Protein AF-A0A2R5GYY8-F1 (afdb_monomer_lite)

Organism: NCBI:txid2315210

Radius of gyration: 27.05 Å; chains: 1; bounding box: 92×55×66 Å

InterPro domains:
  IPR027417 P-loop containing nucleoside triphosphate hydrolase [SSF52540] (20-93)

Secondary structure (DSSP, 8-state):
--------S-----HHHHHHT-SEEEE--TTTTHHHHHHHHH-S-GGGSPP-----HHHHHTTSPTTHHHHSEEEEEE--HHHHHHHHHHHHHH---SS-S-HHHHHHHHHHHHH-SHHHHHHHHHHHH-GGGGG-TT---PPP---TTS-TT---GGGS-THHHHB-TT--B--SEEEEGGGHHHHHHHHHHT-S-GGGTSS-----PPPPTT-STT-S---GGGG---HHHHHHHHHHTHHHHHHTT-TT-SS-GGGS---TT-------------PPPP-----------------------

Sequence (305 aa):
MKLYRVQDEGMERSIAGIFQDSDVAFIHVPRAGSTSLQTAIFGQDGDKLPPRVFLAAEQIEARCSYGRFQEMYRIGCVRNPWARLVSAYEALRTVPLDGTAPAEDVIGSQLVRKLGSFPAVVDYLFKLHCKDALNDSRWPLPLPVLGSNIGQNFCPVQFRPQYTFLTDADGNLLVDALFALERIKEGVEMLKSGAADTRNLGRRLNVGKMPQLCEGPYGGDIDYLLYYHDPWLVMKVSRIYERDFRLFHYDGEGPPDEQCPRRTDQPRRDKTIKSIKKKKPAKDNVEGKSEEEPMSPSEQDCSVM

Structure (mmCIF, N/CA/C/O backbone):
data_AF-A0A2R5GYY8-F1
#
_entry.id   AF-A0A2R5GYY8-F1
#
loop_
_atom_site.group_PDB
_atom_site.id
_atom_site.type_symbol
_atom_site.label_atom_id
_atom_site.label_alt_id
_atom_site.label_comp_id
_atom_site.label_asym_id
_atom_site.label_entity_id
_atom_site.label_seq_id
_atom_site.pdbx_PDB_ins_code
_atom_site.Cartn_x
_atom_site.Cartn_y
_atom_site.Cartn_z
_atom_site.occupancy
_atom_site.B_iso_or_equiv
_atom_site.auth_seq_id
_atom_site.auth_comp_id
_atom_site.auth_asym_id
_atom_site.auth_atom_id
_atom_site.pdbx_PDB_model_num
ATOM 1 N N . MET A 1 1 ? -13.849 10.321 24.785 1.00 38.03 1 MET A N 1
ATOM 2 C CA . MET A 1 1 ? -12.925 9.550 23.935 1.00 38.03 1 MET A CA 1
ATOM 3 C C . MET A 1 1 ? -11.726 9.242 24.810 1.00 38.03 1 MET A C 1
ATOM 5 O O . MET A 1 1 ? -11.056 10.188 25.211 1.00 38.03 1 MET A O 1
ATOM 9 N N . LYS A 1 2 ? -11.513 7.984 25.218 1.00 30.50 2 LYS A N 1
ATOM 10 C CA . LYS A 1 2 ? -10.240 7.621 25.853 1.00 30.50 2 LYS A CA 1
ATOM 11 C C . LYS A 1 2 ? -9.210 7.538 24.726 1.00 30.50 2 LYS A C 1
ATOM 13 O O . LYS A 1 2 ? -8.910 6.472 24.219 1.00 30.50 2 LYS A O 1
ATOM 18 N N . LEU A 1 3 ? -8.746 8.703 24.274 1.00 40.69 3 LEU A N 1
ATOM 19 C CA . LEU A 1 3 ? -7.496 8.782 23.532 1.00 40.69 3 LEU A CA 1
ATOM 20 C C . LEU A 1 3 ? -6.420 8.254 24.475 1.00 40.69 3 LEU A C 1
ATOM 22 O O . LEU A 1 3 ? -6.355 8.703 25.621 1.00 40.69 3 LEU A O 1
ATOM 26 N N . TYR A 1 4 ? -5.681 7.254 24.000 1.00 39.56 4 TYR A N 1
ATOM 27 C CA . TYR A 1 4 ? -4.658 6.507 24.721 1.00 39.56 4 TYR A CA 1
ATOM 28 C C . TYR A 1 4 ? -3.982 7.328 25.831 1.00 39.56 4 TYR A C 1
ATOM 30 O O . TYR A 1 4 ? -3.327 8.343 25.577 1.00 39.56 4 TYR A O 1
ATOM 38 N N . ARG A 1 5 ? -4.151 6.874 27.078 1.00 27.67 5 ARG A N 1
ATOM 39 C CA . ARG A 1 5 ? -3.321 7.289 28.209 1.00 27.67 5 ARG A CA 1
ATOM 40 C C . ARG A 1 5 ? -2.338 6.154 28.459 1.00 27.67 5 ARG A C 1
ATOM 42 O O . ARG A 1 5 ? -2.711 5.140 29.038 1.00 27.67 5 ARG A O 1
ATOM 49 N N . VAL A 1 6 ? -1.110 6.324 27.983 1.00 37.44 6 VAL A N 1
ATOM 50 C CA . VAL A 1 6 ? 0.025 5.521 28.436 1.00 37.44 6 VAL A CA 1
ATOM 51 C C . VAL A 1 6 ? 0.491 6.152 29.742 1.00 37.44 6 VAL A C 1
ATOM 53 O O . VAL A 1 6 ? 1.172 7.171 29.754 1.00 37.44 6 VAL A O 1
ATOM 56 N N . GLN A 1 7 ? 0.009 5.606 30.848 1.00 30.55 7 GLN A N 1
ATOM 57 C CA . GLN A 1 7 ? 0.683 5.689 32.135 1.00 30.55 7 GLN A CA 1
ATOM 58 C C . GLN A 1 7 ? 0.822 4.249 32.601 1.00 30.55 7 GLN A C 1
ATOM 60 O O . GLN A 1 7 ? -0.184 3.603 32.879 1.00 30.55 7 GLN A O 1
ATOM 65 N N . ASP A 1 8 ? 2.040 3.733 32.485 1.00 33.88 8 ASP A N 1
ATOM 66 C CA . ASP A 1 8 ? 2.738 2.937 33.495 1.00 33.88 8 ASP A CA 1
ATOM 67 C C . ASP A 1 8 ? 3.769 2.005 32.861 1.00 33.88 8 ASP A C 1
ATOM 69 O O . ASP A 1 8 ? 3.603 1.432 31.783 1.00 33.88 8 ASP A O 1
ATOM 73 N N . GLU A 1 9 ? 4.888 1.968 33.564 1.00 36.69 9 GLU A N 1
ATOM 74 C CA . GLU A 1 9 ? 6.171 1.387 33.233 1.00 36.69 9 GLU A CA 1
ATOM 75 C C . GLU A 1 9 ? 6.071 -0.129 33.006 1.00 36.69 9 GLU A C 1
ATOM 77 O O . GLU A 1 9 ? 5.487 -0.860 33.800 1.00 36.69 9 GLU A O 1
ATOM 82 N N . GLY A 1 10 ? 6.702 -0.609 31.931 1.00 37.25 10 GLY A N 1
ATOM 83 C CA . GLY A 1 10 ? 7.060 -2.019 31.777 1.00 37.25 10 GLY A CA 1
ATOM 84 C C . GLY A 1 10 ? 5.928 -2.961 31.368 1.00 37.25 10 GLY A C 1
ATOM 85 O O . GLY A 1 10 ? 5.510 -3.807 32.149 1.00 37.25 10 GLY A O 1
ATOM 86 N N . MET A 1 11 ? 5.499 -2.918 30.105 1.00 35.78 11 MET A N 1
ATOM 87 C CA . MET A 1 11 ? 4.906 -4.096 29.461 1.00 35.78 11 MET A CA 1
ATOM 88 C C . MET A 1 11 ? 4.899 -3.938 27.942 1.00 35.78 11 MET A C 1
ATOM 90 O O . MET A 1 11 ? 4.285 -3.012 27.412 1.00 35.78 11 MET A O 1
ATOM 94 N N . GLU A 1 12 ? 5.515 -4.890 27.237 1.00 38.06 12 GLU A N 1
ATOM 95 C CA . GLU A 1 12 ? 5.091 -5.272 25.889 1.00 38.06 12 GLU A CA 1
ATOM 96 C C . GLU A 1 12 ? 3.599 -5.626 25.959 1.00 38.06 12 GLU A C 1
ATOM 98 O O . GLU A 1 12 ? 3.221 -6.779 26.180 1.00 38.06 12 GLU A O 1
ATOM 103 N N . ARG A 1 13 ? 2.705 -4.643 25.809 1.00 46.22 13 ARG A N 1
ATOM 104 C CA . ARG A 1 13 ? 1.326 -4.981 25.475 1.00 46.22 13 ARG A CA 1
ATOM 105 C C . ARG A 1 13 ? 1.401 -5.667 24.121 1.00 46.22 13 ARG A C 1
ATOM 107 O O . ARG A 1 13 ? 1.823 -5.065 23.134 1.00 46.22 13 ARG A O 1
ATOM 114 N N . SER A 1 14 ? 1.023 -6.944 24.093 1.00 55.38 14 SER A N 1
ATOM 115 C CA . SER A 1 14 ? 0.830 -7.677 22.849 1.00 55.38 14 SER A CA 1
ATOM 116 C C . SER A 1 14 ? -0.026 -6.825 21.907 1.00 55.38 14 SER A C 1
ATOM 118 O O . SER A 1 14 ? -0.874 -6.053 22.355 1.00 55.38 14 SER A O 1
ATOM 120 N N . ILE A 1 15 ? 0.178 -6.950 20.596 1.00 56.31 15 ILE A N 1
ATOM 121 C CA . ILE A 1 15 ? -0.606 -6.219 19.584 1.00 56.31 15 ILE A CA 1
ATOM 122 C C . ILE A 1 15 ? -2.122 -6.306 19.874 1.00 56.31 15 ILE A C 1
ATOM 124 O O . ILE A 1 15 ? -2.844 -5.333 19.675 1.00 56.31 15 ILE A O 1
ATOM 128 N N . ALA A 1 16 ? -2.586 -7.432 20.432 1.00 53.44 16 ALA A N 1
ATOM 129 C CA . ALA A 1 16 ? -3.953 -7.624 20.915 1.00 53.44 16 ALA A CA 1
ATOM 130 C C . ALA A 1 16 ? -4.386 -6.581 21.969 1.00 53.44 16 ALA A C 1
ATOM 132 O O . ALA A 1 16 ? -5.452 -5.985 21.839 1.00 53.44 16 ALA A O 1
ATOM 133 N N . GLY A 1 17 ? -3.541 -6.285 22.961 1.00 55.25 17 GLY A N 1
ATOM 134 C CA . GLY A 1 17 ? -3.816 -5.291 24.003 1.00 55.25 17 GLY A CA 1
ATOM 135 C C . GLY A 1 17 ? -3.859 -3.840 23.507 1.00 55.25 17 GLY A C 1
ATOM 136 O O . GLY A 1 17 ? -4.459 -2.994 24.163 1.00 55.25 17 GLY A O 1
ATOM 137 N N . ILE A 1 18 ? -3.260 -3.535 22.349 1.00 62.72 18 ILE A N 1
ATOM 138 C CA . ILE A 1 18 ? -3.320 -2.196 21.735 1.00 62.72 18 ILE A CA 1
ATOM 139 C C . ILE A 1 18 ? -4.682 -1.961 21.089 1.00 62.72 18 ILE A C 1
ATOM 141 O O . ILE A 1 18 ? -5.234 -0.865 21.200 1.00 62.72 18 ILE A O 1
ATOM 145 N N . PHE A 1 19 ? -5.223 -2.983 20.426 1.00 63.00 19 PHE A N 1
ATOM 146 C CA . PHE A 1 19 ? -6.533 -2.890 19.797 1.00 63.00 19 PHE A CA 1
ATOM 147 C C . PHE A 1 19 ? -7.659 -3.046 20.819 1.00 63.00 19 PHE A C 1
ATOM 149 O O . PHE A 1 19 ? -8.636 -2.320 20.732 1.00 63.00 19 PHE A O 1
ATOM 156 N N . GLN A 1 20 ? -7.524 -3.892 21.842 1.00 61.75 20 GLN A N 1
ATOM 157 C CA . GLN A 1 20 ? -8.618 -4.175 22.779 1.00 61.75 20 GLN A CA 1
ATOM 158 C C . GLN A 1 20 ? -9.229 -2.921 23.442 1.00 61.75 20 GLN A C 1
ATOM 160 O O . GLN A 1 20 ? -10.454 -2.825 23.556 1.00 61.75 20 GLN A O 1
ATOM 165 N N . ASP A 1 21 ? -8.399 -1.925 23.762 1.00 66.25 21 ASP A N 1
ATOM 166 C CA . ASP A 1 21 ? -8.809 -0.681 24.426 1.00 66.25 21 ASP A CA 1
ATOM 167 C C . ASP A 1 21 ? -9.179 0.471 23.458 1.00 66.25 21 ASP A C 1
ATOM 169 O O . ASP A 1 21 ? -9.498 1.571 23.913 1.00 66.25 21 ASP A O 1
ATOM 173 N N . SER A 1 22 ? -9.143 0.256 22.134 1.00 73.19 22 SER A N 1
ATOM 174 C CA . SER A 1 22 ? -9.326 1.317 21.128 1.00 73.19 22 SER A CA 1
ATOM 175 C C . SER A 1 22 ? -10.693 1.306 20.460 1.00 73.19 22 SER A C 1
ATOM 177 O O . SER A 1 22 ? -11.119 0.285 19.938 1.00 73.19 22 SER A O 1
ATOM 179 N N . ASP A 1 23 ? -11.336 2.468 20.350 1.00 80.25 23 ASP A N 1
ATOM 180 C CA . ASP A 1 23 ? -12.563 2.637 19.552 1.00 80.25 23 ASP A CA 1
ATOM 181 C C . ASP A 1 23 ? -12.285 2.742 18.039 1.00 80.25 23 ASP A C 1
ATOM 183 O O . ASP A 1 23 ? -13.212 2.782 17.231 1.00 80.25 23 ASP A O 1
ATOM 187 N N . VAL A 1 24 ? -11.009 2.812 17.643 1.00 82.00 24 VAL A N 1
ATOM 188 C CA . VAL A 1 24 ? -10.577 2.986 16.251 1.00 82.00 24 VAL A CA 1
ATOM 189 C C . VAL A 1 24 ? -9.539 1.930 15.885 1.00 82.00 24 VAL A C 1
ATOM 191 O O . VAL A 1 24 ? -8.517 1.792 16.561 1.00 82.00 24 VAL A O 1
ATOM 194 N N . ALA A 1 25 ? -9.753 1.248 14.764 1.00 85.94 25 ALA A N 1
ATOM 195 C CA . ALA A 1 25 ? -8.756 0.385 14.142 1.00 85.94 25 ALA A CA 1
ATOM 196 C C . ALA A 1 25 ? -8.186 1.082 12.906 1.00 85.94 25 ALA A C 1
ATOM 198 O O . ALA A 1 25 ? -8.884 1.292 11.917 1.00 85.94 25 ALA A O 1
ATOM 199 N N . PHE A 1 26 ? -6.909 1.454 12.948 1.00 87.75 26 PHE A N 1
ATOM 200 C CA . PHE A 1 26 ? -6.235 2.033 11.791 1.00 87.75 26 PHE A CA 1
ATOM 201 C C . PHE A 1 26 ? -5.446 0.956 11.043 1.00 87.75 26 PHE A C 1
ATOM 203 O O . PHE A 1 26 ? -4.451 0.442 11.555 1.00 87.75 26 PHE A O 1
ATOM 210 N N . ILE A 1 27 ? -5.883 0.624 9.829 1.00 90.50 27 ILE A N 1
ATOM 211 C CA . ILE A 1 27 ? -5.253 -0.392 8.987 1.00 90.50 27 ILE A CA 1
ATOM 212 C C . ILE A 1 27 ? -4.116 0.256 8.194 1.00 90.50 27 ILE A C 1
ATOM 214 O O . ILE A 1 27 ? -4.332 1.064 7.285 1.00 90.50 27 ILE A O 1
ATOM 218 N N . HIS A 1 28 ? -2.879 -0.072 8.564 1.00 90.56 28 HIS A N 1
ATOM 219 C CA . HIS A 1 28 ? -1.697 0.565 7.995 1.00 90.56 28 HIS A CA 1
ATOM 220 C C . HIS A 1 28 ? -1.308 -0.070 6.655 1.00 90.56 28 HIS A C 1
ATOM 222 O O . HIS A 1 28 ? -0.676 -1.124 6.612 1.00 90.56 28 HIS A O 1
ATOM 228 N N . VAL A 1 29 ? -1.603 0.625 5.555 1.00 92.94 29 VAL A N 1
ATOM 229 C CA . VAL A 1 29 ? -1.135 0.257 4.214 1.00 92.94 29 VAL A CA 1
ATOM 230 C C . VAL A 1 29 ? 0.235 0.903 3.957 1.00 92.94 29 VAL A C 1
ATOM 232 O O . VAL A 1 29 ? 0.354 2.136 3.958 1.00 92.94 29 VAL A O 1
ATOM 235 N N . PRO A 1 30 ? 1.301 0.118 3.721 1.00 92.12 30 PRO A N 1
ATOM 236 C CA . PRO A 1 30 ? 2.624 0.669 3.464 1.00 92.12 30 PRO A CA 1
ATOM 237 C C . PRO A 1 30 ? 2.625 1.685 2.316 1.00 92.12 30 PRO A C 1
ATOM 239 O O . PRO A 1 30 ? 2.048 1.457 1.253 1.00 92.12 30 PRO A O 1
ATOM 242 N N . ARG A 1 31 ? 3.341 2.799 2.514 1.00 91.69 31 ARG A N 1
ATOM 243 C CA . ARG A 1 31 ? 3.590 3.834 1.488 1.00 91.69 31 ARG A CA 1
ATOM 244 C C . ARG A 1 31 ? 2.336 4.547 0.954 1.00 91.69 31 ARG A C 1
ATOM 246 O O . ARG A 1 31 ? 2.438 5.288 -0.025 1.00 91.69 31 ARG A O 1
ATOM 253 N N . ALA A 1 32 ? 1.200 4.413 1.639 1.00 91.31 32 ALA A N 1
ATOM 254 C CA . ALA A 1 32 ? -0.045 5.119 1.332 1.00 91.31 32 ALA A CA 1
ATOM 255 C C . ALA A 1 32 ? -0.244 6.416 2.146 1.00 91.31 32 ALA A C 1
ATOM 257 O O . ALA A 1 32 ? -1.351 6.925 2.247 1.00 91.31 32 ALA A O 1
ATOM 258 N N . GLY A 1 33 ? 0.817 6.948 2.769 1.00 86.06 33 GLY A N 1
ATOM 259 C CA . GLY A 1 33 ? 0.729 8.122 3.655 1.00 86.06 33 GLY A CA 1
ATOM 260 C C . GLY A 1 33 ? 0.097 7.831 5.020 1.00 86.06 33 GLY A C 1
ATOM 261 O O . GLY A 1 33 ? -0.215 8.751 5.775 1.00 86.06 33 GLY A O 1
ATOM 262 N N . SER A 1 34 ? -0.025 6.546 5.367 1.00 82.62 34 SER A N 1
ATOM 263 C CA . SER A 1 34 ? -0.597 6.064 6.621 1.00 82.62 34 SER A CA 1
ATOM 264 C C . SER A 1 34 ? 0.011 6.710 7.866 1.00 82.62 34 SER A C 1
ATOM 266 O O . SER A 1 34 ? -0.731 7.028 8.782 1.00 82.62 34 SER A O 1
ATOM 268 N N . THR A 1 35 ? 1.318 6.990 7.903 1.00 80.19 35 THR A N 1
ATOM 269 C CA . THR A 1 35 ? 1.937 7.682 9.050 1.00 80.19 35 THR A CA 1
ATOM 270 C C . THR A 1 35 ? 1.441 9.111 9.223 1.00 80.19 35 THR A C 1
ATOM 272 O O . THR A 1 35 ? 1.100 9.482 10.336 1.00 80.19 35 THR A O 1
ATOM 275 N N . SER A 1 36 ? 1.348 9.906 8.154 1.00 78.81 36 SER A N 1
ATOM 276 C CA . SER A 1 36 ? 0.835 11.279 8.261 1.00 78.81 36 SER A CA 1
ATOM 277 C C . SER A 1 36 ? -0.613 11.300 8.735 1.00 78.81 36 SER A C 1
ATOM 279 O O . SER A 1 36 ? -0.964 12.115 9.587 1.00 78.81 36 SER A O 1
ATOM 281 N N . LEU A 1 37 ? -1.438 10.386 8.217 1.00 79.44 37 LEU A N 1
ATOM 282 C CA . LEU A 1 37 ? -2.833 10.273 8.630 1.00 79.44 37 LEU A CA 1
ATOM 283 C C . LEU A 1 37 ? -2.953 9.795 10.083 1.00 79.44 37 LEU A C 1
ATOM 285 O O . LEU A 1 37 ? -3.712 10.372 10.855 1.00 79.44 37 LEU A O 1
ATOM 289 N N . GLN A 1 38 ? -2.160 8.802 10.483 1.00 79.25 38 GLN A N 1
ATOM 290 C CA . GLN A 1 38 ? -2.099 8.312 11.858 1.00 79.25 38 GLN A CA 1
ATOM 291 C C . GLN A 1 38 ? -1.694 9.435 12.822 1.00 79.25 38 GLN A C 1
ATOM 293 O O . GLN A 1 38 ? -2.373 9.657 13.817 1.00 79.25 38 GLN A O 1
ATOM 298 N N . THR A 1 39 ? -0.663 10.216 12.494 1.00 77.25 39 THR A N 1
ATOM 299 C CA . THR A 1 39 ? -0.256 11.385 13.286 1.00 77.25 39 THR A CA 1
ATOM 300 C C . THR A 1 39 ? -1.344 12.459 13.350 1.00 77.25 39 THR A C 1
ATOM 302 O O . THR A 1 39 ? -1.524 13.090 14.387 1.00 77.25 39 THR A O 1
ATOM 305 N N . ALA A 1 40 ? -2.107 12.670 12.275 1.00 75.50 40 ALA A N 1
ATOM 306 C CA . ALA A 1 40 ? -3.223 13.615 12.292 1.00 75.50 40 ALA A CA 1
ATOM 307 C C . ALA A 1 40 ? -4.384 13.138 13.185 1.00 75.50 40 ALA A C 1
ATOM 309 O O . ALA A 1 40 ? -4.992 13.948 13.882 1.00 75.50 40 ALA A O 1
ATOM 310 N N . ILE A 1 41 ? -4.688 11.836 13.174 1.00 72.31 41 ILE A N 1
ATOM 311 C CA . ILE A 1 41 ? -5.790 11.240 13.946 1.00 72.31 41 ILE A CA 1
ATOM 312 C C . ILE A 1 41 ? -5.423 11.087 15.428 1.00 72.31 41 ILE A C 1
ATOM 314 O O . ILE A 1 41 ? -6.243 11.388 16.292 1.00 72.31 41 ILE A O 1
ATOM 318 N N . PHE A 1 42 ? -4.210 10.622 15.731 1.00 73.94 42 PHE A N 1
ATOM 319 C CA . PHE A 1 42 ? -3.798 10.234 17.086 1.00 73.94 42 PHE A CA 1
ATOM 320 C C . PHE A 1 42 ? -2.845 11.237 17.764 1.00 73.94 42 PHE A C 1
ATOM 322 O O . PHE A 1 42 ? -2.626 11.143 18.971 1.00 73.94 42 PHE A O 1
ATOM 329 N N . GLY A 1 43 ? -2.318 12.224 17.031 1.00 71.19 43 GLY A N 1
ATOM 330 C CA . GLY A 1 43 ? -1.346 13.205 17.529 1.00 71.19 43 GLY A CA 1
ATOM 331 C C . GLY A 1 43 ? 0.118 12.810 17.286 1.00 71.19 43 GLY A C 1
ATOM 332 O O . GLY A 1 43 ? 0.411 11.803 16.645 1.00 71.19 43 GLY A O 1
ATOM 333 N N . GLN A 1 44 ? 1.050 13.644 17.768 1.00 62.44 44 GLN A N 1
ATOM 334 C CA . GLN A 1 44 ? 2.507 13.461 17.612 1.00 62.44 44 GLN A CA 1
ATOM 335 C C . GLN A 1 44 ? 3.200 12.797 18.809 1.00 62.44 44 GLN A C 1
ATOM 337 O O . GLN A 1 44 ? 4.381 12.472 18.706 1.00 62.44 44 GLN A O 1
ATOM 342 N N . ASP A 1 45 ? 2.499 12.587 19.923 1.00 55.84 45 ASP A N 1
ATOM 343 C CA . ASP A 1 45 ? 3.098 11.950 21.097 1.00 55.84 45 ASP A CA 1
ATOM 344 C C . ASP A 1 45 ? 3.411 10.488 20.753 1.00 55.84 45 ASP A C 1
ATOM 346 O O . ASP A 1 45 ? 2.496 9.686 20.558 1.00 55.84 45 ASP A O 1
ATOM 350 N N . GLY A 1 46 ? 4.702 10.160 20.637 1.00 48.47 46 GLY A N 1
ATOM 351 C CA . GLY A 1 46 ? 5.203 8.874 20.134 1.00 48.47 46 GLY A CA 1
ATOM 352 C C . GLY A 1 46 ? 4.648 7.647 20.861 1.00 48.47 46 GLY A C 1
ATOM 353 O O . GLY A 1 46 ? 4.462 6.612 20.231 1.00 48.47 46 GLY A O 1
ATOM 354 N N . ASP A 1 47 ? 4.273 7.795 22.132 1.00 48.22 47 ASP A N 1
ATOM 355 C CA . ASP A 1 47 ? 3.685 6.725 22.949 1.00 48.22 47 ASP A CA 1
ATOM 356 C C . ASP A 1 47 ? 2.199 6.466 22.635 1.00 48.22 47 ASP A C 1
ATOM 358 O O . ASP A 1 47 ? 1.633 5.458 23.048 1.00 48.22 47 ASP A O 1
ATOM 362 N N . LYS A 1 48 ? 1.535 7.376 21.908 1.00 52.94 48 LYS A N 1
ATOM 363 C CA . LYS A 1 48 ? 0.110 7.279 21.537 1.00 52.94 48 LYS A CA 1
ATOM 364 C C . LYS A 1 48 ? -0.107 6.767 20.119 1.00 52.94 48 LYS A C 1
ATOM 366 O O . LYS A 1 48 ? -1.252 6.531 19.730 1.00 52.94 48 LYS A O 1
ATOM 371 N N . LEU A 1 49 ? 0.958 6.628 19.331 1.00 57.97 49 LEU A N 1
ATOM 372 C CA . LEU A 1 49 ? 0.857 6.098 17.981 1.00 57.97 49 LEU A CA 1
ATOM 373 C C . LEU A 1 49 ? 0.835 4.568 18.045 1.00 57.97 49 LEU A C 1
ATOM 375 O O . LEU A 1 49 ? 1.759 3.974 18.599 1.00 57.97 49 LEU A O 1
ATOM 379 N N . PRO A 1 50 ? -0.178 3.906 17.454 1.00 60.62 50 PRO A N 1
ATOM 380 C CA . PRO A 1 50 ? -0.128 2.464 17.272 1.00 60.62 50 PRO A CA 1
ATOM 381 C C . PRO A 1 50 ? 1.206 2.065 16.616 1.00 60.62 50 PR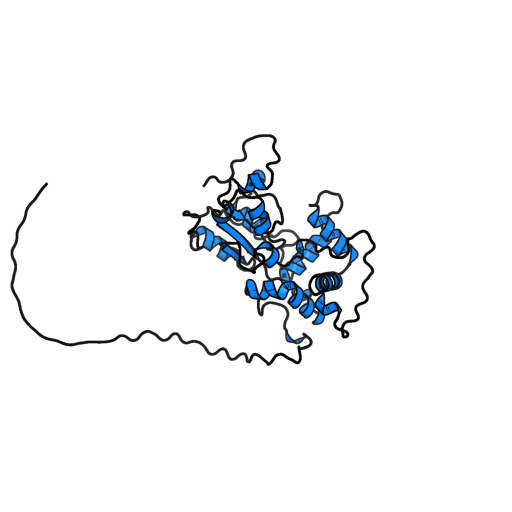O A C 1
ATOM 383 O O . PRO A 1 50 ? 1.637 2.751 15.677 1.00 60.62 50 PRO A O 1
ATOM 386 N N . PRO A 1 51 ? 1.860 0.978 17.065 1.00 62.59 51 PRO A N 1
ATOM 387 C CA . PRO A 1 51 ? 3.102 0.522 16.465 1.00 62.59 51 PRO A CA 1
ATOM 388 C C . PRO A 1 51 ? 2.910 0.330 14.962 1.00 62.59 51 PRO A C 1
ATOM 390 O O . PRO A 1 51 ? 1.833 -0.060 14.499 1.00 62.59 51 PRO A O 1
ATOM 393 N N . ARG A 1 52 ? 3.961 0.617 14.187 1.00 67.06 52 ARG A N 1
ATOM 394 C CA . ARG A 1 52 ? 3.986 0.365 12.742 1.00 67.06 52 ARG A CA 1
ATOM 395 C C . ARG A 1 52 ? 3.991 -1.140 12.492 1.00 67.06 52 ARG A C 1
ATOM 397 O O . ARG A 1 52 ? 5.032 -1.729 12.234 1.00 67.06 52 ARG A O 1
ATOM 404 N N . VAL A 1 53 ? 2.818 -1.754 12.572 1.00 72.00 53 VAL A N 1
ATOM 405 C CA . VAL A 1 53 ? 2.617 -3.150 12.208 1.00 72.00 53 VAL A CA 1
ATOM 406 C C . VAL A 1 53 ? 1.769 -3.189 10.948 1.00 72.00 53 VAL A C 1
ATOM 408 O O . VAL A 1 53 ? 0.644 -2.691 10.919 1.00 72.00 53 VAL A O 1
ATOM 411 N N . PHE A 1 54 ? 2.316 -3.779 9.891 1.00 82.81 54 PHE A N 1
ATOM 412 C CA . PHE A 1 54 ? 1.642 -3.922 8.604 1.00 82.81 54 PHE A CA 1
ATOM 413 C C . PHE A 1 54 ? 0.719 -5.151 8.599 1.00 82.81 54 PHE A C 1
ATOM 415 O O . PHE A 1 54 ? 0.905 -6.079 7.809 1.00 82.81 54 PHE A O 1
ATOM 422 N N . LEU A 1 55 ? -0.241 -5.181 9.527 1.00 85.62 55 LEU A N 1
ATOM 423 C CA . LEU A 1 55 ? -1.251 -6.235 9.596 1.00 85.62 55 LEU A CA 1
ATOM 424 C C . LEU A 1 55 ? -2.422 -5.928 8.665 1.00 85.62 55 LEU A C 1
ATOM 426 O O . LEU A 1 55 ? -2.888 -4.791 8.590 1.00 85.62 55 LEU A O 1
ATOM 430 N N . ALA A 1 56 ? -2.918 -6.967 7.997 1.00 89.62 56 ALA A N 1
ATOM 431 C CA . ALA A 1 56 ? -4.201 -6.910 7.309 1.00 89.62 56 ALA A CA 1
ATOM 432 C C . ALA A 1 56 ? -5.362 -6.790 8.312 1.00 89.62 56 ALA A C 1
ATOM 434 O O . ALA A 1 56 ? -5.238 -7.185 9.473 1.00 89.62 56 ALA A O 1
ATOM 435 N N . ALA A 1 57 ? -6.509 -6.290 7.860 1.00 89.62 57 ALA A N 1
ATOM 436 C CA . ALA A 1 57 ? -7.714 -6.165 8.673 1.00 89.62 57 ALA A CA 1
ATOM 437 C C . ALA A 1 57 ? -8.137 -7.504 9.304 1.00 89.62 57 ALA A C 1
ATOM 439 O O . ALA A 1 57 ? -8.302 -7.556 10.519 1.00 89.62 57 ALA A O 1
ATOM 440 N N . GLU A 1 58 ? -8.159 -8.600 8.537 1.00 88.31 58 GLU A N 1
ATOM 441 C CA . GLU A 1 58 ? -8.437 -9.954 9.059 1.00 88.31 58 GLU A CA 1
ATOM 442 C C . GLU A 1 58 ? -7.441 -10.378 10.152 1.00 88.31 58 GLU A C 1
ATOM 444 O O . GLU A 1 58 ? -7.780 -11.049 11.124 1.00 88.31 58 GLU A O 1
ATOM 449 N N . GLN A 1 59 ? -6.177 -9.968 10.021 1.00 88.06 59 GLN A N 1
ATOM 450 C CA . GLN A 1 59 ? -5.139 -10.277 11.002 1.00 88.06 59 GLN A CA 1
ATOM 451 C C . GLN A 1 59 ? -5.310 -9.481 12.299 1.00 88.06 59 GLN A C 1
ATOM 453 O O . GLN A 1 59 ? -4.917 -9.966 13.362 1.00 88.06 59 GLN A O 1
ATOM 458 N N . ILE A 1 60 ? -5.836 -8.260 12.217 1.00 86.81 60 ILE A N 1
ATOM 459 C CA . ILE A 1 60 ? -6.190 -7.453 13.388 1.00 86.81 60 ILE A CA 1
ATOM 460 C C . ILE A 1 60 ? -7.430 -8.052 14.046 1.00 86.81 60 ILE A C 1
ATOM 462 O O . ILE A 1 60 ? -7.406 -8.305 15.246 1.00 86.81 60 ILE A O 1
ATOM 466 N N . GLU A 1 61 ? -8.457 -8.369 13.259 1.00 87.75 61 GLU A N 1
ATOM 467 C CA . GLU A 1 61 ? -9.676 -9.031 13.719 1.00 87.75 61 GLU A CA 1
ATOM 468 C C . GLU A 1 61 ? -9.377 -10.320 14.491 1.00 87.75 61 GLU A C 1
ATOM 470 O O . GLU A 1 61 ? -9.817 -10.468 15.628 1.00 87.75 61 GLU A O 1
ATOM 475 N N . ALA A 1 62 ? -8.539 -11.202 13.938 1.00 86.25 62 ALA A N 1
ATOM 476 C CA . ALA A 1 62 ? -8.147 -12.458 14.579 1.00 86.25 62 ALA A CA 1
ATOM 477 C C . ALA A 1 62 ? -7.348 -12.282 15.887 1.00 86.25 62 ALA A C 1
ATOM 479 O O . ALA A 1 62 ? -7.190 -13.237 16.647 1.00 86.25 62 ALA A O 1
ATOM 480 N N . ARG A 1 63 ? -6.798 -11.087 16.142 1.00 83.44 63 ARG A N 1
ATOM 481 C CA . ARG A 1 63 ? -6.071 -10.746 17.378 1.00 83.44 63 ARG A CA 1
ATOM 482 C C . ARG A 1 63 ? -6.942 -10.013 18.396 1.00 83.44 63 ARG A C 1
ATOM 484 O O . ARG A 1 63 ? -6.506 -9.833 19.531 1.00 83.44 63 ARG A O 1
ATOM 491 N N . CYS A 1 64 ? -8.131 -9.574 18.001 1.00 80.81 64 CYS A N 1
ATOM 492 C CA . CYS A 1 64 ? -9.094 -8.941 18.883 1.00 80.81 64 CYS A CA 1
ATOM 493 C C . CYS A 1 64 ? -9.934 -9.995 19.615 1.00 80.81 64 CYS A C 1
ATOM 495 O O . CYS A 1 64 ? -10.162 -11.099 19.121 1.00 80.81 64 CYS A O 1
ATOM 497 N N . SER A 1 65 ? -10.450 -9.630 20.789 1.00 81.12 65 SER A N 1
ATOM 498 C CA . SER A 1 65 ? -11.527 -10.390 21.430 1.00 81.12 65 SER A CA 1
ATOM 499 C C . SER A 1 65 ? -12.738 -10.482 20.495 1.00 81.12 65 SER A C 1
ATOM 501 O O . SER A 1 65 ? -12.990 -9.567 19.710 1.00 81.12 65 SER A O 1
ATOM 503 N N . TYR A 1 66 ? -13.492 -11.579 20.584 1.00 82.56 66 TYR A N 1
ATOM 504 C CA . TYR A 1 66 ? -14.637 -11.846 19.708 1.00 82.56 66 TYR A CA 1
ATOM 505 C C . TYR A 1 66 ? -15.593 -10.643 19.612 1.00 82.56 66 TYR A C 1
ATOM 507 O O . TYR A 1 66 ? -15.997 -10.093 20.635 1.00 82.56 66 TYR A O 1
ATOM 515 N N . GLY A 1 67 ? -15.925 -10.223 18.386 1.00 82.94 67 GLY A N 1
ATOM 516 C CA . GLY A 1 67 ? -16.822 -9.093 18.101 1.00 82.94 67 GLY A CA 1
ATOM 517 C C . GLY A 1 67 ? -16.205 -7.699 18.275 1.00 82.94 67 GLY A C 1
ATOM 518 O O . GLY A 1 67 ? -16.749 -6.721 17.767 1.00 82.94 67 GLY A O 1
ATOM 519 N N . ARG A 1 68 ? -15.044 -7.579 18.934 1.00 86.19 68 ARG A N 1
ATOM 520 C CA . ARG A 1 68 ? -14.461 -6.272 19.268 1.00 86.19 68 ARG A CA 1
ATOM 521 C C . ARG A 1 68 ? -14.056 -5.473 18.031 1.00 86.19 68 ARG A C 1
ATOM 523 O O . ARG A 1 68 ? -14.199 -4.254 18.028 1.00 86.19 68 ARG A O 1
ATOM 530 N N . PHE A 1 69 ? -13.553 -6.138 16.992 1.00 88.31 69 PHE A N 1
ATOM 531 C CA . PHE A 1 69 ? -13.149 -5.479 15.748 1.00 88.31 69 PHE A CA 1
ATOM 532 C C . PHE A 1 69 ? -14.342 -4.853 15.012 1.00 88.31 69 PHE A C 1
ATOM 534 O O . PHE A 1 69 ? -14.217 -3.770 14.451 1.00 88.31 69 PHE A O 1
ATOM 541 N N . GLN A 1 70 ? -15.509 -5.495 15.062 1.00 87.94 70 GLN A N 1
ATOM 542 C CA . GLN A 1 70 ? -16.751 -5.026 14.446 1.00 87.94 70 GLN A CA 1
ATOM 543 C C . GLN A 1 70 ? -17.320 -3.783 15.141 1.00 87.94 70 GLN A C 1
ATOM 545 O O . GLN A 1 70 ? -18.000 -2.983 14.507 1.00 87.94 70 GLN A O 1
ATOM 550 N N . GLU A 1 71 ? -17.038 -3.617 16.433 1.00 86.81 71 GLU A N 1
ATOM 551 C CA . GLU A 1 71 ? -17.439 -2.444 17.219 1.00 86.81 71 GLU A CA 1
ATOM 552 C C . GLU A 1 71 ? -16.514 -1.237 17.005 1.00 86.81 71 GLU A C 1
ATOM 554 O O . GLU A 1 71 ? -16.846 -0.118 17.395 1.00 86.81 71 GLU A O 1
ATOM 559 N N . MET A 1 72 ? -15.327 -1.449 16.431 1.00 86.31 72 MET A N 1
ATOM 560 C CA . MET A 1 72 ? -14.381 -0.375 16.145 1.00 86.31 72 MET A CA 1
ATOM 561 C C . MET A 1 72 ? -14.763 0.370 14.879 1.00 86.31 72 MET A C 1
ATOM 563 O O . MET A 1 72 ? -15.239 -0.209 13.907 1.00 86.31 72 MET A O 1
ATOM 567 N N . TYR A 1 73 ? -14.404 1.647 14.839 1.00 86.06 73 TYR A N 1
ATOM 568 C CA . TYR A 1 73 ? -14.367 2.380 13.588 1.00 86.06 73 TYR A CA 1
ATOM 569 C C . TYR A 1 73 ? -13.053 2.129 12.855 1.00 86.06 73 TYR A C 1
ATOM 571 O O . TYR A 1 73 ? -11.970 2.501 13.315 1.00 86.06 73 TYR A O 1
ATOM 579 N N . ARG A 1 74 ? -13.148 1.464 11.711 1.00 89.31 74 ARG A N 1
ATOM 580 C CA . ARG A 1 74 ? -12.021 0.934 10.950 1.00 89.31 74 ARG A CA 1
ATOM 581 C C . ARG A 1 74 ? -11.673 1.892 9.821 1.00 89.31 74 ARG A C 1
ATOM 583 O O . ARG A 1 74 ? -12.507 2.214 8.978 1.00 89.31 74 ARG A O 1
ATOM 590 N N . ILE A 1 75 ? -10.431 2.357 9.805 1.00 88.50 75 ILE A N 1
ATOM 591 C CA . ILE A 1 75 ? -9.942 3.360 8.861 1.00 88.50 75 ILE A CA 1
ATOM 592 C C . ILE A 1 75 ? -8.798 2.770 8.043 1.00 88.50 75 ILE A C 1
ATOM 594 O O . ILE A 1 75 ? -7.834 2.257 8.607 1.00 88.50 75 ILE A O 1
ATOM 598 N N . GLY A 1 76 ? -8.872 2.907 6.721 1.00 90.31 76 GLY A N 1
ATOM 599 C CA . GLY A 1 76 ? -7.783 2.615 5.793 1.00 90.31 76 GLY A CA 1
ATOM 600 C C . GLY A 1 76 ? -7.334 3.855 5.019 1.00 90.31 76 GLY A C 1
ATOM 601 O O . GLY A 1 76 ? -8.094 4.804 4.823 1.00 90.31 76 GLY A O 1
ATOM 602 N N . CYS A 1 77 ? -6.095 3.829 4.535 1.00 91.38 77 CYS A N 1
ATOM 603 C CA . CYS A 1 77 ? -5.577 4.818 3.592 1.00 91.38 77 CYS A CA 1
ATOM 604 C C . CYS A 1 77 ? -4.966 4.093 2.397 1.00 91.38 77 CYS A C 1
ATOM 606 O O . CYS A 1 77 ? -4.191 3.159 2.580 1.00 91.38 77 CYS A O 1
ATOM 608 N N . VAL A 1 78 ? -5.309 4.522 1.191 1.00 94.50 78 VAL A N 1
ATOM 609 C CA . VAL A 1 78 ? -4.792 4.003 -0.074 1.00 94.50 78 VAL A CA 1
ATOM 610 C C . VAL A 1 78 ? -4.106 5.111 -0.854 1.00 94.50 78 VAL A C 1
ATOM 612 O O . VAL A 1 78 ? -4.226 6.294 -0.545 1.00 94.50 78 VAL A O 1
ATOM 615 N N . ARG A 1 79 ? -3.338 4.712 -1.856 1.00 94.06 79 ARG A N 1
ATOM 616 C CA . ARG A 1 79 ? -2.630 5.589 -2.780 1.00 94.06 79 ARG A CA 1
ATOM 617 C C . ARG A 1 79 ? -2.715 5.012 -4.181 1.00 94.06 79 ARG A C 1
ATOM 619 O O . ARG A 1 79 ? -2.797 3.788 -4.332 1.00 94.06 79 ARG A O 1
ATOM 626 N N . ASN A 1 80 ? -2.607 5.871 -5.187 1.00 94.44 80 ASN A N 1
ATOM 627 C CA . ASN A 1 80 ? -2.471 5.464 -6.574 1.00 94.44 80 ASN A CA 1
ATOM 628 C C . ASN A 1 80 ? -1.375 4.375 -6.690 1.00 94.44 80 ASN A C 1
ATOM 630 O O . ASN A 1 80 ? -0.232 4.615 -6.270 1.00 94.44 80 ASN A O 1
ATOM 634 N N . PRO A 1 81 ? -1.687 3.168 -7.211 1.00 96.25 81 PRO A N 1
ATOM 635 C CA . PRO A 1 81 ? -0.739 2.054 -7.217 1.00 96.25 81 PRO A CA 1
ATOM 636 C C . PRO A 1 81 ? 0.570 2.343 -7.964 1.00 96.25 81 PRO A C 1
ATOM 638 O O . PRO A 1 81 ? 1.625 1.887 -7.519 1.00 96.25 81 PRO A O 1
ATOM 641 N N . TRP A 1 82 ? 0.531 3.149 -9.033 1.00 95.19 82 TRP A N 1
ATOM 642 C CA . TRP A 1 82 ? 1.719 3.554 -9.793 1.00 95.19 82 TRP A CA 1
ATOM 643 C C . TRP A 1 82 ? 2.699 4.335 -8.921 1.00 95.19 82 TRP A C 1
ATOM 645 O O . TRP A 1 82 ? 3.880 3.985 -8.828 1.00 95.19 82 TRP A O 1
ATOM 655 N N . ALA A 1 83 ? 2.182 5.361 -8.241 1.00 94.06 83 ALA A N 1
ATOM 656 C CA . ALA A 1 83 ? 2.944 6.216 -7.342 1.00 94.06 83 ALA A CA 1
ATOM 657 C C . ALA A 1 83 ? 3.402 5.456 -6.089 1.00 94.06 83 ALA A C 1
ATOM 659 O O . ALA A 1 83 ? 4.522 5.651 -5.610 1.00 94.06 83 ALA A O 1
ATOM 660 N N . ARG A 1 84 ? 2.554 4.566 -5.552 1.00 95.62 84 ARG A N 1
ATOM 661 C CA . ARG A 1 84 ? 2.867 3.763 -4.361 1.00 95.62 84 ARG A CA 1
ATOM 662 C C . ARG A 1 84 ? 4.050 2.833 -4.604 1.00 95.62 84 ARG A C 1
ATOM 664 O O . ARG A 1 84 ? 4.951 2.791 -3.768 1.00 95.62 84 ARG A O 1
ATOM 671 N N . LEU A 1 85 ? 4.069 2.134 -5.740 1.00 97.00 85 LEU A N 1
ATOM 672 C CA . LEU A 1 85 ? 5.148 1.215 -6.098 1.00 97.00 85 LEU A CA 1
ATOM 673 C C . LEU A 1 85 ? 6.492 1.951 -6.246 1.00 97.00 85 LEU A C 1
ATOM 675 O O . LEU A 1 85 ? 7.485 1.520 -5.660 1.00 97.00 85 LEU A O 1
ATOM 679 N N . VAL A 1 86 ? 6.524 3.086 -6.954 1.00 95.94 86 VAL A N 1
ATOM 680 C CA . VAL A 1 86 ? 7.743 3.910 -7.078 1.00 95.94 86 VAL A CA 1
ATOM 681 C C . VAL A 1 86 ? 8.195 4.424 -5.711 1.00 95.94 86 VAL A C 1
ATOM 683 O O . VAL A 1 86 ? 9.367 4.318 -5.355 1.00 95.94 86 VAL A O 1
ATOM 686 N N . SER A 1 87 ? 7.257 4.901 -4.889 1.00 93.75 87 SER A N 1
ATOM 687 C CA . SER A 1 87 ? 7.569 5.375 -3.540 1.00 93.75 87 SER A CA 1
ATOM 688 C C . SER A 1 87 ? 8.116 4.268 -2.631 1.00 93.75 87 SER A C 1
ATOM 690 O O . SER A 1 87 ? 8.950 4.548 -1.771 1.00 93.75 87 SER A O 1
ATOM 692 N N . ALA A 1 88 ? 7.649 3.026 -2.786 1.00 94.88 88 ALA A N 1
ATOM 693 C CA . ALA A 1 88 ? 8.185 1.866 -2.078 1.00 94.88 88 ALA A CA 1
ATOM 694 C C . ALA A 1 88 ? 9.608 1.537 -2.544 1.00 94.88 88 ALA A C 1
ATOM 696 O O . ALA A 1 88 ? 10.494 1.371 -1.709 1.00 94.88 88 ALA A O 1
ATOM 697 N N . TYR A 1 89 ? 9.833 1.498 -3.859 1.00 96.38 89 TYR A N 1
ATOM 698 C CA . TYR A 1 89 ? 11.147 1.243 -4.446 1.00 96.38 89 TYR A CA 1
ATOM 699 C C . TYR A 1 89 ? 12.198 2.256 -3.975 1.00 96.38 89 TYR A C 1
ATOM 701 O O . TYR A 1 89 ? 13.245 1.856 -3.464 1.00 96.38 89 TYR A O 1
ATOM 709 N N . GLU A 1 90 ? 11.904 3.556 -4.080 1.00 94.62 90 GLU A N 1
ATOM 710 C CA . GLU A 1 90 ? 12.855 4.606 -3.699 1.00 94.62 90 GLU A CA 1
ATOM 711 C C . GLU A 1 90 ? 13.170 4.592 -2.204 1.00 94.62 90 GLU A C 1
ATOM 713 O O . GLU A 1 90 ? 14.333 4.691 -1.820 1.00 94.62 90 GLU A O 1
ATOM 718 N N .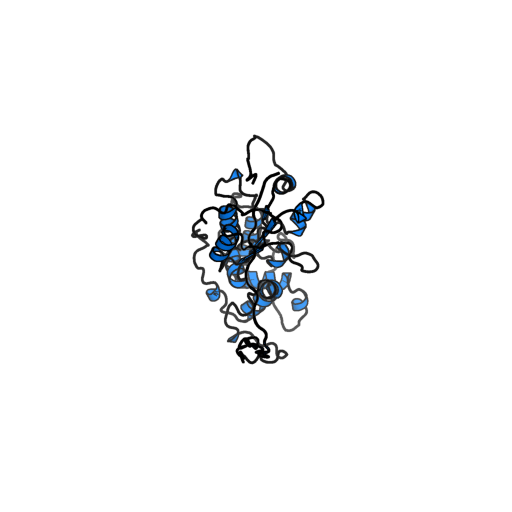 ALA A 1 91 ? 12.158 4.389 -1.356 1.00 91.94 91 ALA A N 1
ATOM 719 C CA . ALA A 1 91 ? 12.381 4.296 0.080 1.00 91.94 91 ALA A CA 1
ATOM 720 C C . ALA A 1 91 ? 13.230 3.080 0.457 1.00 91.94 91 ALA A C 1
ATOM 722 O O . ALA A 1 91 ? 14.164 3.201 1.240 1.00 91.94 91 ALA A O 1
ATOM 723 N N . LEU A 1 92 ? 12.939 1.906 -0.107 1.00 94.25 92 LEU A N 1
ATOM 724 C CA . LEU A 1 92 ? 13.675 0.687 0.226 1.00 94.25 92 LEU A CA 1
ATOM 725 C C . LEU A 1 92 ? 15.124 0.733 -0.261 1.00 94.25 92 LEU A C 1
ATOM 727 O O . LEU A 1 92 ? 15.998 0.165 0.386 1.00 94.25 92 LEU A O 1
ATOM 731 N N . ARG A 1 93 ? 15.423 1.450 -1.348 1.00 94.31 93 ARG A N 1
ATOM 732 C CA . ARG A 1 93 ? 16.798 1.589 -1.848 1.00 94.31 93 ARG A CA 1
ATOM 733 C C . ARG A 1 93 ? 17.722 2.274 -0.833 1.00 94.31 93 ARG A C 1
ATOM 735 O O . ARG A 1 93 ? 18.908 1.938 -0.756 1.00 94.31 93 ARG A O 1
ATOM 742 N N . THR A 1 94 ? 17.184 3.170 -0.010 1.00 90.38 94 THR A N 1
ATOM 743 C CA . THR A 1 94 ? 17.947 4.008 0.925 1.00 90.38 94 THR A CA 1
ATOM 744 C C . THR A 1 94 ? 17.899 3.550 2.383 1.00 90.38 94 THR A C 1
ATOM 746 O O . THR A 1 94 ? 18.659 4.073 3.194 1.00 90.38 94 THR A O 1
ATOM 749 N N . VAL A 1 95 ? 17.080 2.550 2.724 1.00 90.38 95 VAL A N 1
ATOM 750 C CA . VAL A 1 95 ? 17.007 1.982 4.084 1.00 90.38 95 VAL A CA 1
ATOM 751 C C . VAL A 1 95 ? 18.396 1.524 4.572 1.00 90.38 95 VAL A C 1
ATOM 753 O O . VAL A 1 95 ? 19.045 0.727 3.879 1.00 90.38 95 VAL A O 1
ATOM 756 N N . PRO A 1 96 ? 18.873 1.988 5.744 1.00 89.44 96 PRO A N 1
ATOM 757 C CA . PRO A 1 96 ? 20.101 1.491 6.364 1.00 89.44 96 PRO A CA 1
ATOM 758 C C . PRO A 1 96 ? 20.021 -0.010 6.670 1.00 89.44 96 PRO A C 1
ATOM 760 O O . PRO A 1 96 ? 18.976 -0.520 7.064 1.00 89.44 96 PRO A O 1
ATOM 763 N N . LEU A 1 97 ? 21.134 -0.726 6.487 1.00 88.25 97 LEU A N 1
ATOM 764 C CA . LEU A 1 97 ? 21.245 -2.163 6.795 1.00 88.25 97 LEU A CA 1
ATOM 765 C C . LEU A 1 97 ? 22.057 -2.422 8.076 1.00 88.25 97 LEU A C 1
ATOM 767 O O . LEU A 1 97 ? 22.512 -3.537 8.304 1.00 88.25 97 LEU A O 1
ATOM 771 N N . ASP A 1 98 ? 22.250 -1.392 8.895 1.00 88.00 98 ASP A N 1
ATOM 772 C CA . ASP A 1 98 ? 23.026 -1.406 10.143 1.00 88.00 98 ASP A CA 1
ATOM 773 C C . ASP A 1 98 ? 22.218 -1.895 11.361 1.00 88.00 98 ASP A C 1
ATOM 775 O O . ASP A 1 98 ? 22.688 -1.817 12.493 1.00 88.00 98 ASP A O 1
ATOM 779 N N . GLY A 1 99 ? 21.002 -2.401 11.136 1.00 82.00 99 GLY A N 1
ATOM 780 C CA . GLY A 1 99 ? 20.105 -2.889 12.185 1.00 82.00 99 GLY A CA 1
ATOM 781 C C . GLY A 1 99 ? 19.247 -1.808 12.845 1.00 82.00 99 GLY A C 1
ATOM 782 O O . GLY A 1 99 ? 18.469 -2.132 13.736 1.00 82.00 99 GLY A O 1
ATOM 783 N N . THR A 1 100 ? 19.336 -0.546 12.408 1.00 83.69 100 THR A N 1
ATOM 784 C CA . THR A 1 100 ? 18.505 0.549 12.946 1.00 83.69 100 THR A CA 1
ATOM 785 C C . THR A 1 100 ? 17.111 0.631 12.316 1.00 83.69 100 THR A C 1
ATOM 787 O O . THR A 1 100 ? 16.209 1.252 12.878 1.00 83.69 100 THR A O 1
ATOM 790 N N . ALA A 1 101 ? 16.918 0.012 11.148 1.00 84.19 101 ALA A N 1
ATOM 791 C CA . ALA A 1 101 ? 15.656 0.025 10.417 1.00 84.19 101 ALA A CA 1
ATOM 792 C C . ALA A 1 101 ? 14.739 -1.158 10.793 1.00 84.19 101 ALA A C 1
ATOM 794 O O . ALA A 1 101 ? 15.237 -2.228 11.152 1.00 84.19 101 ALA A O 1
ATOM 795 N N . PRO A 1 102 ? 13.404 -1.012 10.652 1.00 83.88 102 PRO A N 1
ATOM 796 C CA . PRO A 1 102 ? 12.461 -2.114 10.843 1.00 83.88 102 PRO A CA 1
ATOM 797 C C . PRO A 1 102 ? 12.805 -3.331 9.976 1.00 83.88 102 PRO A C 1
ATOM 799 O O . PRO A 1 102 ? 13.191 -3.183 8.813 1.00 83.88 102 PRO A O 1
ATOM 802 N N . ALA A 1 103 ? 12.630 -4.540 10.514 1.00 83.62 103 ALA A N 1
ATOM 803 C CA . ALA A 1 103 ? 13.026 -5.780 9.843 1.00 83.62 103 ALA A CA 1
ATOM 804 C C . ALA A 1 103 ? 12.367 -5.946 8.461 1.00 83.62 103 ALA A C 1
ATOM 806 O O . ALA A 1 103 ? 13.014 -6.373 7.504 1.00 83.62 103 ALA A O 1
ATOM 807 N N . GLU A 1 104 ? 11.100 -5.556 8.321 1.00 83.69 104 GLU A N 1
ATOM 808 C CA . GLU A 1 104 ? 10.361 -5.616 7.060 1.00 83.69 104 GLU A CA 1
ATOM 809 C C . GLU A 1 104 ? 10.957 -4.685 5.996 1.00 83.69 104 GLU A C 1
ATOM 811 O O . GLU A 1 104 ? 10.973 -5.025 4.808 1.00 83.69 104 GLU A O 1
ATOM 816 N N . ASP A 1 105 ? 11.455 -3.518 6.407 1.00 88.50 105 ASP A N 1
ATOM 817 C CA . ASP A 1 105 ? 12.121 -2.556 5.526 1.00 88.50 105 ASP A CA 1
ATOM 818 C C . ASP A 1 105 ? 13.526 -3.048 5.150 1.00 88.50 105 ASP A C 1
ATOM 820 O O . ASP A 1 105 ? 13.926 -2.936 3.990 1.00 88.50 105 ASP A O 1
ATOM 824 N N . VAL A 1 106 ? 14.252 -3.672 6.085 1.00 88.88 106 VAL A N 1
ATOM 825 C CA . VAL A 1 106 ? 15.566 -4.289 5.829 1.00 88.88 106 VAL A CA 1
ATOM 826 C C . VAL A 1 106 ? 15.456 -5.395 4.778 1.00 88.88 106 VAL A C 1
ATOM 828 O O . VAL A 1 106 ? 16.214 -5.398 3.806 1.00 88.88 106 VAL A O 1
ATOM 831 N N . ILE A 1 107 ? 14.488 -6.305 4.917 1.00 87.81 107 ILE A N 1
ATOM 832 C CA . ILE A 1 107 ? 14.292 -7.402 3.956 1.00 87.81 107 ILE A CA 1
ATOM 833 C C . ILE A 1 107 ? 13.901 -6.847 2.576 1.00 87.81 107 ILE A C 1
ATOM 835 O O . ILE A 1 107 ? 14.451 -7.266 1.553 1.00 87.81 107 ILE A O 1
ATOM 839 N N . GLY A 1 108 ? 12.982 -5.874 2.528 1.00 90.81 108 GLY A N 1
ATOM 840 C CA . GLY A 1 108 ? 12.614 -5.199 1.281 1.00 90.81 108 GLY A CA 1
ATOM 841 C C . GLY A 1 108 ? 13.806 -4.502 0.615 1.00 90.81 108 GLY A C 1
ATOM 842 O O . GLY A 1 108 ? 13.995 -4.620 -0.597 1.00 90.81 108 GLY A O 1
ATOM 843 N N . SER A 1 109 ? 14.651 -3.838 1.406 1.00 93.75 109 SER A N 1
ATOM 844 C CA . SER A 1 109 ? 15.865 -3.149 0.954 1.00 93.75 109 SER A CA 1
ATOM 845 C C . SER A 1 109 ? 16.889 -4.107 0.356 1.00 93.75 109 SER A C 1
ATOM 847 O O . SER A 1 109 ? 17.404 -3.863 -0.738 1.00 93.75 109 SER A O 1
ATOM 849 N N . GLN A 1 110 ? 17.134 -5.246 1.010 1.00 92.00 110 GLN A N 1
ATOM 850 C CA . GLN A 1 110 ? 18.017 -6.290 0.487 1.00 92.00 110 GLN A CA 1
ATOM 851 C C . GLN A 1 110 ? 17.548 -6.798 -0.881 1.00 92.00 110 GLN A C 1
ATOM 853 O O . GLN A 1 110 ? 18.366 -6.938 -1.792 1.00 92.00 110 GLN A O 1
ATOM 858 N N . LEU A 1 111 ? 16.239 -7.027 -1.056 1.00 91.25 111 LEU A N 1
ATOM 859 C CA . LEU A 1 111 ? 15.677 -7.437 -2.345 1.00 91.25 111 LEU A CA 1
ATOM 860 C C . LEU A 1 111 ? 15.880 -6.358 -3.418 1.00 91.25 111 LEU A C 1
ATOM 862 O O . LEU A 1 111 ? 16.397 -6.661 -4.492 1.00 91.25 111 LEU A O 1
ATOM 866 N N . VAL A 1 112 ? 15.499 -5.108 -3.131 1.00 94.31 112 VAL A N 1
ATOM 867 C CA . VAL A 1 112 ? 15.613 -3.988 -4.081 1.00 94.31 112 VAL A CA 1
ATOM 868 C C . VAL A 1 112 ? 17.064 -3.779 -4.513 1.00 94.31 112 VAL A C 1
ATOM 870 O O . VAL A 1 112 ? 17.335 -3.664 -5.707 1.00 94.31 112 VAL A O 1
ATOM 873 N N . ARG A 1 113 ? 18.014 -3.804 -3.570 1.00 93.44 113 ARG A N 1
ATOM 874 C CA . ARG A 1 113 ? 19.451 -3.669 -3.863 1.00 93.44 113 ARG A CA 1
ATOM 875 C C . ARG A 1 113 ? 19.995 -4.841 -4.672 1.00 93.44 113 ARG A C 1
ATOM 877 O O . ARG A 1 113 ? 20.803 -4.624 -5.567 1.00 93.44 113 ARG A O 1
ATOM 884 N N . LYS A 1 114 ? 19.534 -6.065 -4.397 1.00 92.00 114 LYS A N 1
ATOM 885 C CA . LYS A 1 114 ? 19.931 -7.266 -5.148 1.00 92.00 114 LYS A CA 1
ATOM 886 C C . LYS A 1 114 ? 19.408 -7.258 -6.587 1.00 92.00 114 LYS A C 1
ATOM 888 O O . LYS A 1 114 ? 20.114 -7.710 -7.480 1.00 92.00 114 LYS A O 1
ATOM 893 N N . LEU A 1 115 ? 18.188 -6.766 -6.811 1.00 91.75 115 LEU A N 1
ATOM 894 C CA . LEU A 1 115 ? 17.595 -6.641 -8.150 1.00 91.75 115 LEU A CA 1
ATOM 895 C C . LEU A 1 115 ? 18.133 -5.424 -8.922 1.00 91.75 115 LEU A C 1
ATOM 897 O O . LEU A 1 115 ? 18.121 -5.419 -10.150 1.00 91.75 115 LEU A O 1
ATOM 901 N N . GLY A 1 116 ? 18.616 -4.401 -8.215 1.00 92.75 116 GLY A N 1
ATOM 902 C CA . GLY A 1 116 ? 19.426 -3.303 -8.749 1.00 92.75 116 GLY A CA 1
ATOM 903 C C . GLY A 1 116 ? 18.678 -2.241 -9.562 1.00 92.75 116 GLY A C 1
ATOM 904 O O . GLY A 1 116 ? 19.198 -1.141 -9.730 1.00 92.75 116 GLY A O 1
ATOM 905 N N . SER A 1 117 ? 17.466 -2.523 -10.049 1.00 96.00 117 SER A N 1
ATOM 906 C CA . SER A 1 117 ? 16.680 -1.579 -10.852 1.00 96.00 117 SER A CA 1
ATOM 907 C C . SER A 1 117 ? 15.173 -1.723 -10.637 1.00 96.00 117 SER A C 1
ATOM 909 O O . SER A 1 117 ? 14.681 -2.790 -10.263 1.00 96.00 117 SER A O 1
ATOM 911 N N . PHE A 1 118 ? 14.429 -0.652 -10.922 1.00 96.50 118 PHE A N 1
ATOM 912 C CA . PHE A 1 118 ? 12.969 -0.647 -10.837 1.00 96.50 118 PHE A CA 1
ATOM 913 C C . PHE A 1 118 ? 12.304 -1.674 -11.776 1.00 96.50 118 PHE A C 1
ATOM 915 O O . PHE A 1 118 ? 11.476 -2.447 -11.288 1.00 96.50 118 PHE A O 1
ATOM 922 N N . PRO A 1 119 ? 12.691 -1.796 -13.067 1.00 96.56 119 PRO A N 1
ATOM 923 C CA . PRO A 1 119 ? 12.151 -2.844 -13.935 1.00 96.56 119 PRO A CA 1
ATOM 924 C C . PRO A 1 119 ? 12.382 -4.262 -13.407 1.00 96.56 119 PRO A C 1
ATOM 926 O O . PRO A 1 119 ? 11.460 -5.074 -13.428 1.00 96.56 119 PRO A O 1
ATOM 929 N N . ALA A 1 120 ? 13.565 -4.550 -12.850 1.00 94.62 120 ALA A N 1
ATOM 930 C CA . ALA A 1 120 ? 13.857 -5.864 -12.275 1.00 94.62 120 ALA A CA 1
ATOM 931 C C . ALA A 1 120 ? 12.981 -6.180 -11.046 1.00 94.62 120 ALA A C 1
ATOM 933 O O . ALA A 1 120 ? 12.566 -7.325 -10.857 1.00 94.62 120 ALA A O 1
ATOM 934 N N . VAL A 1 121 ? 12.657 -5.169 -10.229 1.00 95.44 121 VAL A N 1
ATOM 935 C CA . VAL A 1 121 ? 11.695 -5.302 -9.120 1.00 95.44 121 VAL A CA 1
ATOM 936 C C . VAL A 1 121 ? 10.295 -5.608 -9.647 1.00 95.44 121 VAL A C 1
ATOM 938 O O . VAL A 1 121 ? 9.652 -6.532 -9.153 1.00 95.44 121 VAL A O 1
ATOM 941 N N . VAL A 1 122 ? 9.828 -4.899 -10.676 1.00 95.69 122 VAL A N 1
ATOM 942 C CA . VAL A 1 122 ? 8.518 -5.172 -11.286 1.00 95.69 122 VAL A CA 1
ATOM 943 C C . VAL A 1 122 ? 8.461 -6.568 -11.899 1.00 95.69 122 VAL A C 1
ATOM 945 O O . VAL A 1 122 ? 7.471 -7.267 -11.704 1.00 95.69 122 VAL A O 1
ATOM 948 N N . ASP A 1 123 ? 9.517 -7.008 -12.580 1.00 92.19 123 ASP A N 1
ATOM 949 C CA . ASP A 1 123 ? 9.601 -8.361 -13.135 1.00 92.19 123 ASP A CA 1
ATOM 950 C C . ASP A 1 123 ? 9.492 -9.427 -12.053 1.00 92.19 123 ASP A C 1
ATOM 952 O O . ASP A 1 123 ? 8.745 -10.395 -12.205 1.00 92.19 123 ASP A O 1
ATOM 956 N N . TYR A 1 124 ? 10.197 -9.238 -10.938 1.00 91.12 124 TYR A N 1
ATOM 957 C CA . TYR A 1 124 ? 10.099 -10.124 -9.787 1.00 91.12 124 TYR A CA 1
ATOM 958 C C . TYR A 1 124 ? 8.666 -10.186 -9.234 1.00 91.12 124 TYR A C 1
ATOM 960 O O . TYR A 1 124 ? 8.113 -11.275 -9.063 1.00 91.12 124 TYR A O 1
ATOM 968 N N . LEU A 1 125 ? 8.038 -9.028 -9.006 1.00 93.12 125 LEU A N 1
ATOM 969 C CA . LEU A 1 125 ? 6.671 -8.943 -8.483 1.00 93.12 125 LEU A CA 1
ATOM 970 C C . LEU A 1 125 ? 5.644 -9.545 -9.448 1.00 93.12 125 LEU A C 1
ATOM 972 O O . LEU A 1 125 ? 4.737 -10.255 -9.016 1.00 93.12 125 LEU A O 1
ATOM 976 N N . PHE A 1 126 ? 5.798 -9.314 -10.751 1.00 92.06 126 PHE A N 1
ATOM 977 C CA . PHE A 1 126 ? 4.910 -9.867 -11.769 1.00 92.06 126 PHE A CA 1
ATOM 978 C C . PHE A 1 126 ? 4.940 -11.394 -11.748 1.00 92.06 126 PHE A C 1
ATOM 980 O O . PHE A 1 126 ? 3.893 -12.030 -11.730 1.00 92.06 126 PHE A O 1
ATOM 987 N N . LYS A 1 127 ? 6.127 -12.003 -11.658 1.00 86.88 127 LYS A N 1
ATOM 988 C CA . LYS A 1 127 ? 6.255 -13.466 -11.566 1.00 86.88 127 LYS A CA 1
ATOM 989 C C . LYS A 1 127 ? 5.648 -14.031 -10.289 1.00 86.88 127 LYS A C 1
ATOM 991 O O . LYS A 1 127 ? 5.086 -15.123 -10.305 1.00 86.88 127 LYS A O 1
ATOM 996 N N . LEU A 1 128 ? 5.747 -13.281 -9.197 1.00 87.00 128 LEU A N 1
ATOM 997 C CA . LEU A 1 128 ? 5.198 -13.681 -7.911 1.00 87.00 128 LEU A CA 1
ATOM 998 C C . LEU A 1 128 ? 3.664 -13.663 -7.897 1.00 87.00 128 LEU A C 1
ATOM 1000 O O . LEU A 1 128 ? 3.042 -14.597 -7.388 1.00 87.00 128 LEU A O 1
ATOM 1004 N N . HIS A 1 129 ? 3.064 -12.611 -8.457 1.00 86.81 129 HIS A N 1
ATOM 1005 C CA . HIS A 1 129 ? 1.621 -12.371 -8.404 1.00 86.81 129 HIS A CA 1
ATOM 1006 C C . HIS A 1 129 ? 0.849 -12.923 -9.608 1.00 86.81 129 HIS A C 1
ATOM 1008 O O . HIS A 1 129 ? -0.347 -13.176 -9.496 1.00 86.81 129 HIS A O 1
ATOM 1014 N N . CYS A 1 130 ? 1.508 -13.147 -10.744 1.00 84.19 130 CYS A N 1
ATOM 1015 C CA . CYS A 1 130 ? 0.878 -13.575 -11.992 1.00 84.19 130 CYS A CA 1
ATOM 1016 C C . CYS A 1 130 ? 1.433 -14.932 -12.448 1.00 84.19 130 CYS A C 1
ATOM 1018 O O . CYS A 1 130 ? 1.957 -15.056 -13.552 1.00 84.19 130 CYS A O 1
ATOM 1020 N N . LYS A 1 131 ? 1.323 -15.963 -11.598 1.00 71.69 131 LYS A N 1
ATOM 1021 C CA . LYS A 1 131 ? 1.860 -17.309 -11.878 1.00 71.69 131 LYS A CA 1
ATOM 1022 C C . LYS A 1 131 ? 1.321 -17.918 -13.176 1.00 71.69 131 LYS A C 1
ATOM 1024 O O . LYS A 1 131 ? 2.079 -18.551 -13.900 1.00 71.69 131 LYS A O 1
ATOM 1029 N N . ASP A 1 132 ? 0.067 -17.645 -13.523 1.00 63.59 132 ASP A N 1
ATOM 1030 C CA . ASP A 1 132 ? -0.532 -18.129 -14.774 1.00 63.59 132 ASP A CA 1
ATOM 1031 C C . ASP A 1 132 ? 0.114 -17.501 -16.019 1.00 63.59 132 ASP A C 1
ATOM 1033 O O . ASP A 1 132 ? 0.141 -18.116 -17.082 1.00 63.59 132 ASP A O 1
ATOM 1037 N N . ALA A 1 133 ? 0.698 -16.304 -15.890 1.00 57.50 133 ALA A N 1
ATOM 1038 C CA . ALA A 1 133 ? 1.404 -15.634 -16.981 1.00 57.50 133 ALA A CA 1
ATOM 1039 C C . ALA A 1 133 ? 2.778 -16.261 -17.284 1.00 57.50 133 ALA A C 1
ATOM 1041 O O . ALA A 1 133 ? 3.342 -15.992 -18.339 1.00 57.50 133 ALA A O 1
ATOM 1042 N N . LEU A 1 134 ? 3.319 -17.096 -16.386 1.00 54.41 134 LEU A N 1
ATOM 1043 C CA . LEU A 1 134 ? 4.591 -17.803 -16.593 1.00 54.41 134 LEU A CA 1
ATOM 1044 C C . LEU A 1 134 ? 4.468 -18.998 -17.548 1.00 54.41 134 LEU A C 1
ATOM 1046 O O . LEU A 1 134 ? 5.467 -19.400 -18.135 1.00 54.41 134 LEU A O 1
ATOM 1050 N N . ASN A 1 135 ? 3.263 -19.555 -17.703 1.00 53.91 135 ASN A N 1
ATOM 1051 C CA . ASN A 1 135 ? 2.997 -20.669 -18.619 1.00 53.91 135 ASN A CA 1
ATOM 1052 C C . ASN A 1 135 ? 2.685 -20.204 -20.047 1.00 53.91 135 ASN A C 1
ATOM 1054 O O . ASN A 1 135 ? 2.473 -21.029 -20.935 1.00 53.91 135 ASN A O 1
ATOM 1058 N N . ASP A 1 136 ? 2.631 -18.894 -20.278 1.00 55.25 136 ASP A N 1
ATOM 1059 C CA . ASP A 1 136 ? 2.378 -18.354 -21.600 1.00 55.25 136 ASP A CA 1
ATOM 1060 C C . ASP A 1 136 ? 3.702 -18.312 -22.385 1.00 55.25 136 ASP A C 1
ATOM 1062 O O . ASP A 1 136 ? 4.699 -17.713 -21.972 1.00 55.25 136 ASP A O 1
ATOM 1066 N N . SER A 1 137 ? 3.748 -19.015 -23.518 1.00 51.00 137 SER A N 1
ATOM 1067 C CA . SER A 1 137 ? 4.981 -19.280 -24.275 1.00 51.00 137 SER A CA 1
ATOM 1068 C C . SER A 1 137 ? 5.568 -18.044 -24.959 1.00 51.00 137 SER A C 1
ATOM 1070 O O . SER A 1 137 ? 6.712 -18.072 -25.410 1.00 51.00 137 SER A O 1
ATOM 1072 N N . ARG A 1 138 ? 4.817 -16.937 -25.020 1.00 57.91 138 ARG A N 1
ATOM 1073 C CA . ARG A 1 138 ? 5.305 -15.657 -25.566 1.00 57.91 138 ARG A CA 1
ATOM 1074 C C . ARG A 1 138 ? 6.232 -14.897 -24.586 1.00 57.91 138 ARG A C 1
ATOM 1076 O O . ARG A 1 138 ? 6.666 -13.800 -24.923 1.00 57.91 138 ARG A O 1
ATOM 1083 N N . TRP A 1 139 ? 6.563 -15.454 -23.405 1.00 52.84 139 TRP A N 1
ATOM 1084 C CA . TRP A 1 139 ? 7.317 -14.778 -22.328 1.00 52.84 139 TRP A CA 1
ATOM 1085 C C . TRP A 1 139 ? 8.612 -15.519 -21.935 1.00 52.84 139 TRP A C 1
ATOM 1087 O O . TRP A 1 139 ? 8.693 -16.122 -20.862 1.00 52.84 139 TRP A O 1
ATOM 1097 N N . PRO A 1 140 ? 9.683 -15.434 -22.741 1.00 42.34 140 PRO A N 1
ATOM 1098 C CA . PRO A 1 140 ? 10.998 -15.912 -22.339 1.00 42.34 140 PRO A CA 1
ATOM 1099 C C . PRO A 1 140 ? 11.688 -14.837 -21.486 1.00 42.34 140 PRO A C 1
ATOM 1101 O O . PRO A 1 140 ? 12.300 -13.914 -22.013 1.00 42.34 140 PRO A O 1
ATOM 1104 N N . LEU A 1 141 ? 11.590 -14.916 -20.156 1.00 49.50 141 LEU A N 1
ATOM 1105 C CA . LEU A 1 141 ? 12.353 -14.023 -19.271 1.00 49.50 141 LEU A CA 1
ATOM 1106 C C . LEU A 1 141 ? 13.429 -14.802 -18.504 1.00 49.50 141 LEU A C 1
ATOM 1108 O O . LEU A 1 141 ? 13.073 -15.468 -17.522 1.00 49.50 141 LEU A O 1
ATOM 1112 N N . PRO A 1 142 ? 14.722 -14.681 -18.868 1.00 43.12 142 PRO A N 1
ATOM 1113 C CA . PRO A 1 142 ? 15.811 -15.172 -18.034 1.00 43.12 142 PRO A CA 1
ATOM 1114 C C . PRO A 1 142 ? 15.864 -14.328 -16.755 1.00 43.12 142 PRO A C 1
ATOM 1116 O O . PRO A 1 142 ? 16.041 -13.114 -16.805 1.00 43.12 142 PRO A O 1
ATOM 1119 N N . LEU A 1 143 ? 15.656 -14.949 -15.593 1.00 47.38 143 LEU A N 1
ATOM 1120 C CA . LEU A 1 143 ? 15.903 -14.275 -14.317 1.00 47.38 143 LEU A CA 1
ATOM 1121 C C . LEU A 1 143 ? 17.378 -14.373 -13.951 1.00 47.38 143 LEU A C 1
ATOM 1123 O O . LEU A 1 143 ? 17.985 -15.424 -14.168 1.00 47.38 143 LEU A O 1
ATOM 1127 N N . PRO A 1 144 ? 17.915 -13.368 -13.246 1.00 45.41 144 PRO A N 1
ATOM 1128 C CA . PRO A 1 144 ? 19.002 -13.623 -12.323 1.00 45.41 144 PRO A CA 1
ATOM 1129 C C . PRO A 1 144 ? 18.502 -14.644 -11.295 1.00 45.41 144 PRO A C 1
ATOM 1131 O O . PRO A 1 144 ? 17.510 -14.402 -10.601 1.00 45.41 144 PRO A O 1
ATOM 1134 N N . VAL A 1 145 ? 19.166 -15.795 -11.200 1.00 45.88 145 VAL A N 1
ATOM 1135 C CA . VAL A 1 145 ? 18.917 -16.766 -10.131 1.00 45.88 145 VAL A CA 1
ATOM 1136 C C . VAL A 1 145 ? 19.162 -16.046 -8.806 1.00 45.88 145 VAL A C 1
ATOM 1138 O O . VAL A 1 145 ? 20.300 -15.752 -8.437 1.00 45.88 145 VAL A O 1
ATOM 1141 N N . LEU A 1 146 ? 18.089 -15.699 -8.093 1.00 47.53 146 LEU A N 1
ATOM 1142 C CA . LEU A 1 146 ? 18.198 -15.150 -6.750 1.00 47.53 146 LEU A CA 1
ATOM 1143 C C . LEU A 1 146 ? 18.811 -16.255 -5.883 1.00 47.53 146 LEU A C 1
ATOM 1145 O O . LEU A 1 146 ? 18.148 -17.239 -5.578 1.00 47.53 146 LEU A O 1
ATOM 1149 N N . GLY A 1 147 ? 20.090 -16.096 -5.518 1.00 42.84 147 GLY A N 1
ATOM 1150 C CA . GLY A 1 147 ? 20.795 -17.040 -4.644 1.00 42.84 147 GLY A CA 1
ATOM 1151 C C . GLY A 1 147 ? 19.974 -17.414 -3.403 1.00 42.84 147 GLY A C 1
ATOM 1152 O O . GLY A 1 147 ? 19.239 -16.569 -2.882 1.00 42.84 147 GLY A O 1
ATOM 1153 N N . SER A 1 148 ? 20.137 -18.666 -2.971 1.00 46.25 148 SER A N 1
ATOM 1154 C CA . SER A 1 148 ? 19.356 -19.503 -2.036 1.00 46.25 148 SER A CA 1
ATOM 1155 C C . SER A 1 148 ? 18.891 -18.915 -0.694 1.00 46.25 148 SER A C 1
ATOM 1157 O O . SER A 1 148 ? 18.185 -19.600 0.037 1.00 46.25 148 SER A O 1
ATOM 1159 N N . ASN A 1 149 ? 19.246 -17.675 -0.354 1.00 45.12 149 ASN A N 1
ATOM 1160 C CA . ASN A 1 149 ? 18.986 -17.091 0.968 1.00 45.12 149 ASN A CA 1
ATOM 1161 C C . ASN A 1 149 ? 17.753 -16.172 1.022 1.00 45.12 149 ASN A C 1
ATOM 1163 O O . ASN A 1 149 ? 17.339 -15.781 2.107 1.00 45.12 149 ASN A O 1
ATOM 1167 N N . ILE A 1 150 ? 17.146 -15.833 -0.120 1.00 52.94 150 ILE A N 1
ATOM 1168 C CA . ILE A 1 150 ? 15.816 -15.207 -0.156 1.00 52.94 150 ILE A CA 1
ATOM 1169 C C . ILE A 1 150 ? 14.878 -16.302 -0.644 1.00 52.94 150 ILE A C 1
ATOM 1171 O O . ILE A 1 150 ? 14.964 -16.689 -1.809 1.00 52.94 150 ILE A O 1
ATOM 1175 N N . GLY A 1 151 ? 14.058 -16.853 0.254 1.00 51.81 151 GLY A N 1
ATOM 1176 C CA . GLY A 1 151 ? 13.126 -17.928 -0.083 1.00 51.81 151 GLY A CA 1
ATOM 1177 C C . GLY A 1 151 ? 12.367 -17.602 -1.370 1.00 51.81 151 GLY A C 1
ATOM 1178 O O . GLY A 1 151 ? 11.842 -16.497 -1.530 1.00 51.81 151 GLY A O 1
ATOM 1179 N N . GLN A 1 152 ? 12.355 -18.544 -2.314 1.00 52.50 152 GLN A N 1
ATOM 1180 C CA . GLN A 1 152 ? 11.587 -18.404 -3.546 1.00 52.50 152 GLN A CA 1
ATOM 1181 C C . GLN A 1 152 ? 10.123 -18.145 -3.145 1.00 52.50 152 GLN A C 1
ATOM 1183 O O . GLN A 1 152 ? 9.542 -18.956 -2.428 1.00 52.50 152 GLN A O 1
ATOM 1188 N N . ASN A 1 153 ? 9.546 -17.018 -3.580 1.00 64.19 153 ASN A N 1
ATOM 1189 C CA . ASN A 1 153 ? 8.178 -16.536 -3.295 1.00 64.19 153 ASN A CA 1
ATOM 1190 C C . ASN A 1 153 ? 7.962 -15.551 -2.126 1.00 64.19 153 ASN A C 1
ATOM 1192 O O . ASN A 1 153 ? 6.843 -15.438 -1.623 1.00 64.19 153 ASN A O 1
ATOM 1196 N N . PHE A 1 154 ? 8.967 -14.780 -1.709 1.00 81.31 154 PHE A N 1
ATOM 1197 C CA . PHE A 1 154 ? 8.747 -13.701 -0.737 1.00 81.31 154 PHE A CA 1
ATOM 1198 C C . PHE A 1 154 ? 8.304 -12.379 -1.402 1.00 81.31 154 PHE A C 1
ATOM 1200 O O . PHE A 1 154 ? 9.037 -11.830 -2.222 1.00 81.31 154 PHE A O 1
ATOM 1207 N N . CYS A 1 155 ? 7.147 -11.823 -1.019 1.00 86.88 155 CYS A N 1
ATOM 1208 C CA . CYS A 1 155 ? 6.755 -10.447 -1.369 1.00 86.88 155 CYS A CA 1
ATOM 1209 C C . CYS A 1 155 ? 6.992 -9.522 -0.164 1.00 86.88 155 CYS A C 1
ATOM 1211 O O . CYS A 1 155 ? 6.264 -9.672 0.833 1.00 86.88 155 CYS A O 1
ATOM 1213 N N . PRO A 1 156 ? 7.947 -8.568 -0.232 1.00 91.06 156 PRO A N 1
ATOM 1214 C CA . PRO A 1 156 ? 8.064 -7.529 0.782 1.00 91.06 156 PRO A CA 1
ATOM 1215 C C . PRO A 1 156 ? 6.730 -6.811 0.963 1.00 91.06 156 PRO A C 1
ATOM 1217 O O . PRO A 1 156 ? 6.035 -6.503 -0.007 1.00 91.06 156 PRO A O 1
ATOM 1220 N N . VAL A 1 157 ? 6.361 -6.549 2.214 1.00 91.06 157 VAL A N 1
ATOM 1221 C CA . VAL A 1 157 ? 5.040 -6.014 2.567 1.00 91.06 157 VAL A CA 1
ATOM 1222 C C . VAL A 1 157 ? 4.736 -4.684 1.867 1.00 91.06 157 VAL A C 1
ATOM 1224 O O . VAL A 1 157 ? 3.594 -4.432 1.499 1.00 91.06 157 VAL A O 1
ATOM 1227 N N . GLN A 1 158 ? 5.767 -3.887 1.576 1.00 94.00 158 GLN A N 1
ATOM 1228 C CA . GLN A 1 158 ? 5.687 -2.602 0.881 1.00 94.00 158 GLN A CA 1
ATOM 1229 C C . GLN A 1 158 ? 5.204 -2.726 -0.573 1.00 94.00 158 GLN A C 1
ATOM 1231 O O . GLN A 1 158 ? 4.661 -1.765 -1.116 1.00 94.00 158 GLN A O 1
ATOM 1236 N N . PHE A 1 159 ? 5.382 -3.898 -1.190 1.00 95.94 159 PHE A N 1
ATOM 1237 C CA . PHE A 1 159 ? 4.966 -4.191 -2.562 1.00 95.94 159 PHE A CA 1
ATOM 1238 C C . PHE A 1 159 ? 3.679 -5.019 -2.647 1.00 95.94 159 PHE A C 1
ATOM 1240 O O . PHE A 1 159 ? 3.173 -5.258 -3.741 1.00 95.94 159 PHE A O 1
ATOM 1247 N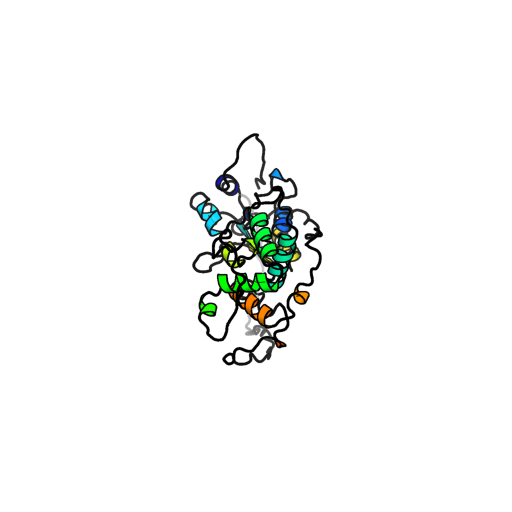 N . ARG A 1 160 ? 3.112 -5.456 -1.516 1.00 95.19 160 ARG A N 1
ATOM 1248 C CA . ARG A 1 160 ? 1.836 -6.181 -1.533 1.00 95.19 160 ARG A CA 1
ATOM 1249 C C . ARG A 1 160 ? 0.712 -5.260 -2.014 1.00 95.19 160 ARG A C 1
ATOM 1251 O O . ARG A 1 160 ? 0.691 -4.097 -1.600 1.00 95.19 160 ARG A O 1
ATOM 1258 N N . PRO A 1 161 ? -0.226 -5.738 -2.853 1.00 96.88 161 PRO A N 1
ATOM 1259 C CA . PRO A 1 161 ? -1.410 -4.968 -3.239 1.00 96.88 161 PRO A CA 1
ATOM 1260 C C . PRO A 1 161 ? -2.208 -4.476 -2.024 1.00 96.88 161 PRO A C 1
ATOM 1262 O O . PRO A 1 161 ? -2.317 -5.183 -1.023 1.00 96.88 161 PRO A O 1
ATOM 1265 N N . GLN A 1 162 ? -2.776 -3.275 -2.096 1.00 96.88 162 GLN A N 1
ATOM 1266 C CA . GLN A 1 162 ? -3.436 -2.618 -0.956 1.00 96.88 162 GLN A CA 1
ATOM 1267 C C . GLN A 1 162 ? -4.705 -3.345 -0.537 1.00 96.88 162 GLN A C 1
ATOM 1269 O O . GLN A 1 162 ? -4.993 -3.407 0.656 1.00 96.88 162 GLN A O 1
ATOM 1274 N N . TYR A 1 163 ? -5.429 -3.943 -1.492 1.00 96.12 163 TYR A N 1
ATOM 1275 C CA . TYR A 1 163 ? -6.625 -4.724 -1.179 1.00 96.12 163 TYR A CA 1
ATOM 1276 C C . TYR A 1 163 ? -6.316 -5.850 -0.183 1.00 96.12 163 TYR A C 1
ATOM 1278 O O . TYR A 1 163 ? -7.130 -6.115 0.689 1.00 96.12 163 TYR A O 1
ATOM 1286 N N . THR A 1 164 ? -5.107 -6.431 -0.223 1.00 95.50 164 THR A N 1
ATOM 1287 C CA . THR A 1 164 ? -4.711 -7.524 0.689 1.00 95.50 164 THR A CA 1
ATOM 1288 C C . THR A 1 164 ? -4.651 -7.111 2.159 1.00 95.50 164 THR A C 1
ATOM 1290 O O . THR A 1 164 ? -4.635 -7.971 3.031 1.00 95.50 164 THR A O 1
ATOM 1293 N N . PHE A 1 165 ? -4.616 -5.808 2.447 1.00 95.31 165 PHE A N 1
ATOM 1294 C CA . PHE A 1 165 ? -4.678 -5.293 3.812 1.00 95.31 165 PHE A CA 1
ATOM 1295 C C . PHE A 1 165 ? -6.100 -4.940 4.242 1.00 95.31 165 PHE A C 1
ATOM 1297 O O . PHE A 1 165 ? -6.361 -4.856 5.436 1.00 95.31 165 PHE A O 1
ATOM 1304 N N . LEU A 1 166 ? -6.998 -4.680 3.293 1.00 95.19 166 LEU A N 1
ATOM 1305 C CA . LEU A 1 166 ? -8.259 -3.978 3.534 1.00 95.19 166 LEU A CA 1
ATOM 1306 C C . LEU A 1 166 ? -9.496 -4.830 3.260 1.00 95.19 166 LEU A C 1
ATOM 1308 O O . LEU A 1 166 ? -10.591 -4.384 3.596 1.00 95.19 166 LEU A O 1
ATOM 1312 N N . THR A 1 167 ? -9.348 -6.001 2.643 1.00 92.69 167 THR A N 1
ATOM 1313 C CA . THR A 1 167 ? -10.466 -6.888 2.317 1.00 92.69 167 THR A CA 1
ATOM 1314 C C . THR A 1 167 ? -10.393 -8.214 3.055 1.00 92.69 167 THR A C 1
ATOM 1316 O O . THR A 1 167 ? -9.308 -8.640 3.444 1.00 92.69 167 THR A O 1
ATOM 1319 N N . ASP A 1 168 ? -11.540 -8.875 3.179 1.00 91.81 168 ASP A N 1
ATOM 1320 C CA . ASP A 1 168 ? -11.612 -10.299 3.505 1.00 91.81 168 ASP A CA 1
ATOM 1321 C C . ASP A 1 168 ? -11.256 -11.184 2.290 1.00 91.81 168 ASP A C 1
ATOM 1323 O O . ASP A 1 168 ? -10.955 -10.694 1.188 1.00 91.81 168 ASP A O 1
ATOM 1327 N N . ALA A 1 169 ? -11.298 -12.503 2.496 1.00 88.19 169 ALA A N 1
ATOM 1328 C CA . ALA A 1 169 ? -11.107 -13.510 1.452 1.00 88.19 169 ALA A CA 1
ATOM 1329 C C . ALA A 1 169 ? -12.105 -13.399 0.278 1.00 88.19 169 ALA A C 1
ATOM 1331 O O . ALA A 1 169 ? -11.726 -13.659 -0.869 1.00 88.19 169 ALA A O 1
ATOM 1332 N N . ASP A 1 170 ? -13.343 -12.970 0.538 1.00 90.12 170 ASP A N 1
ATOM 1333 C CA . ASP A 1 170 ? -14.393 -12.789 -0.475 1.00 90.12 170 ASP A CA 1
ATOM 1334 C C . ASP A 1 170 ? -14.241 -11.467 -1.246 1.00 90.12 170 ASP A C 1
ATOM 1336 O O . ASP A 1 170 ? -14.790 -11.283 -2.335 1.00 90.12 170 ASP A O 1
ATOM 1340 N N . GLY A 1 171 ? -13.425 -10.550 -0.729 1.00 86.50 171 GLY A N 1
ATOM 1341 C CA . GLY A 1 171 ? -13.159 -9.253 -1.321 1.00 86.50 171 GLY A CA 1
ATOM 1342 C C . GLY A 1 171 ? -13.970 -8.091 -0.797 1.00 86.50 171 GLY A C 1
ATOM 1343 O O . GLY A 1 171 ? -13.889 -7.014 -1.395 1.00 86.50 171 GLY A O 1
ATOM 1344 N N . ASN A 1 172 ? -14.726 -8.282 0.275 1.00 91.56 172 ASN A N 1
ATOM 1345 C CA . ASN A 1 172 ? -15.458 -7.209 0.919 1.00 91.56 172 ASN A CA 1
ATOM 1346 C C . ASN A 1 172 ? -14.486 -6.341 1.711 1.00 91.56 172 ASN A C 1
ATOM 1348 O O . ASN A 1 172 ? -13.562 -6.844 2.347 1.00 91.56 172 ASN A O 1
ATOM 1352 N N . LEU A 1 173 ? -14.691 -5.025 1.683 1.00 92.06 173 LEU A N 1
ATOM 1353 C CA . LEU A 1 173 ? -13.899 -4.106 2.492 1.00 92.06 173 LEU A CA 1
ATOM 1354 C C . LEU A 1 173 ? -14.212 -4.305 3.978 1.00 92.06 173 LEU A C 1
ATOM 1356 O O . LEU A 1 173 ? -15.367 -4.269 4.393 1.00 92.06 173 LEU A O 1
ATOM 1360 N N . LEU A 1 174 ? -13.159 -4.435 4.779 1.00 92.44 174 LEU A N 1
ATOM 1361 C CA . LEU A 1 174 ? -13.211 -4.568 6.235 1.00 92.44 174 LEU A CA 1
ATOM 1362 C C . LEU A 1 174 ? -12.971 -3.231 6.951 1.00 92.44 174 LEU A C 1
ATOM 1364 O O . LEU A 1 174 ? -12.574 -3.209 8.114 1.00 92.44 174 LEU A O 1
ATOM 1368 N N . VAL A 1 175 ? -13.179 -2.109 6.259 1.00 90.50 175 VAL A N 1
ATOM 1369 C CA . VAL A 1 175 ? -13.022 -0.754 6.803 1.00 90.50 175 VAL A CA 1
ATOM 1370 C C . VAL A 1 175 ? -14.303 0.058 6.639 1.00 90.50 175 VAL A C 1
ATOM 1372 O O . VAL A 1 175 ? -14.990 -0.066 5.630 1.00 90.50 175 VAL A O 1
ATOM 1375 N N . ASP A 1 176 ? -14.602 0.912 7.619 1.00 87.31 176 ASP A N 1
ATOM 1376 C CA . ASP A 1 176 ? -15.749 1.829 7.599 1.00 87.31 176 ASP A CA 1
ATOM 1377 C C . ASP A 1 176 ? -15.438 3.105 6.802 1.00 87.31 176 ASP A C 1
ATOM 1379 O O . ASP A 1 176 ? -16.322 3.701 6.188 1.00 87.31 176 ASP A O 1
ATOM 1383 N N . ALA A 1 177 ? -14.168 3.523 6.785 1.00 87.06 177 ALA A N 1
ATOM 1384 C CA . ALA A 1 177 ? -13.708 4.671 6.014 1.00 87.06 177 ALA A CA 1
ATOM 1385 C C . ALA A 1 177 ? -12.401 4.385 5.277 1.00 87.06 177 ALA A C 1
ATOM 1387 O O . ALA A 1 177 ? -11.453 3.823 5.829 1.00 87.06 177 ALA A O 1
ATOM 1388 N N . LEU A 1 178 ? -12.344 4.850 4.031 1.00 88.00 178 LEU A N 1
ATOM 1389 C CA . LEU A 1 178 ? -11.186 4.727 3.164 1.00 88.00 178 LEU A CA 1
ATOM 1390 C C . LEU A 1 178 ? -10.787 6.100 2.621 1.00 88.00 178 LEU A C 1
ATOM 1392 O O . LEU A 1 178 ? -11.616 6.819 2.066 1.00 88.00 178 LEU A O 1
ATOM 1396 N N . PHE A 1 179 ? -9.510 6.445 2.756 1.00 89.19 179 PHE A N 1
ATOM 1397 C CA . PHE A 1 179 ? -8.965 7.716 2.282 1.00 89.19 179 PHE A CA 1
ATOM 1398 C C . PHE A 1 179 ? -7.939 7.499 1.176 1.00 89.19 179 PHE A C 1
ATOM 1400 O O . PHE A 1 179 ? -7.080 6.636 1.302 1.00 89.19 179 PHE A O 1
ATOM 1407 N N . ALA A 1 180 ? -7.995 8.303 0.117 1.00 89.81 180 ALA A N 1
ATOM 1408 C CA . ALA A 1 180 ? -6.938 8.365 -0.888 1.00 89.81 180 ALA A CA 1
ATOM 1409 C C . ALA A 1 180 ? -5.891 9.404 -0.470 1.00 89.81 180 ALA A C 1
ATOM 1411 O O . ALA A 1 180 ? -6.251 10.532 -0.120 1.00 89.81 180 ALA A O 1
ATOM 1412 N N . LEU A 1 181 ? -4.604 9.059 -0.534 1.00 89.81 181 LEU A N 1
ATOM 1413 C CA . LEU A 1 181 ? -3.510 9.966 -0.185 1.00 89.81 181 LEU A CA 1
ATOM 1414 C C . LEU A 1 181 ? -3.544 11.246 -1.027 1.00 89.81 181 LEU A C 1
ATOM 1416 O O . LEU A 1 181 ? -3.328 12.340 -0.511 1.00 89.81 181 LEU A O 1
ATOM 1420 N N . GLU A 1 182 ? -3.874 11.116 -2.309 1.00 86.69 182 GLU A N 1
ATOM 1421 C CA . GLU A 1 182 ? -3.986 12.225 -3.258 1.00 86.69 182 GLU A CA 1
ATOM 1422 C C . GLU A 1 182 ? -5.066 13.240 -2.839 1.00 86.69 182 GLU A C 1
ATOM 1424 O O . GLU A 1 182 ? -5.000 14.412 -3.200 1.00 86.69 182 GLU A O 1
ATOM 1429 N N . ARG A 1 183 ? -6.042 12.807 -2.028 1.00 84.44 183 ARG A N 1
ATOM 1430 C CA . ARG A 1 183 ? -7.181 13.606 -1.544 1.00 84.44 183 ARG A CA 1
ATOM 1431 C C . ARG A 1 183 ? -7.263 13.638 -0.020 1.00 84.44 183 ARG A C 1
ATOM 1433 O O . ARG A 1 183 ? -8.316 13.875 0.568 1.00 84.44 183 ARG A O 1
ATOM 1440 N N . ILE A 1 184 ? -6.135 13.432 0.649 1.00 81.81 184 ILE A N 1
ATOM 1441 C CA . ILE A 1 184 ? -6.077 13.257 2.102 1.00 81.81 184 ILE A CA 1
ATOM 1442 C C . ILE A 1 184 ? -6.604 14.466 2.887 1.00 81.81 184 ILE A C 1
ATOM 1444 O O . ILE A 1 184 ? -7.204 14.295 3.945 1.00 81.81 184 ILE A O 1
ATOM 1448 N N . LYS A 1 185 ? -6.449 15.687 2.352 1.00 80.50 185 LYS A N 1
ATOM 1449 C CA . LYS A 1 185 ? -7.012 16.911 2.947 1.00 80.50 185 LYS A CA 1
ATOM 1450 C C . LYS A 1 185 ? -8.536 16.839 3.030 1.00 80.50 185 LYS A C 1
ATOM 1452 O O . LYS A 1 185 ? -9.097 17.158 4.071 1.00 80.50 185 LYS A O 1
ATOM 1457 N N . GLU A 1 186 ? -9.191 16.378 1.965 1.00 80.81 186 GLU A N 1
ATOM 1458 C CA . GLU A 1 186 ? -10.644 16.181 1.948 1.00 80.81 186 GLU A CA 1
ATOM 1459 C C . GLU A 1 186 ? -11.052 15.119 2.971 1.00 80.81 186 GLU A C 1
ATOM 1461 O O . GLU A 1 186 ? -11.987 15.327 3.741 1.00 80.81 186 GLU A O 1
ATOM 1466 N N . GLY A 1 187 ? -10.294 14.021 3.044 1.00 75.31 187 GLY A N 1
ATOM 1467 C CA . GLY A 1 187 ? -10.517 12.959 4.022 1.00 75.31 187 GLY A CA 1
ATOM 1468 C C . GLY A 1 187 ? -10.455 13.440 5.473 1.00 75.31 187 GLY A C 1
ATOM 1469 O O . GLY A 1 187 ? -11.334 13.137 6.280 1.00 75.31 187 GLY A O 1
ATOM 1470 N N . VAL A 1 188 ? -9.453 14.256 5.799 1.00 75.44 188 VAL A N 1
ATOM 1471 C CA . VAL A 1 188 ? -9.312 14.874 7.124 1.00 75.44 188 VAL A CA 1
ATOM 1472 C C . VAL A 1 188 ? -10.494 15.794 7.443 1.00 75.44 188 VAL A C 1
ATOM 1474 O O . VAL A 1 188 ? -11.019 15.745 8.556 1.00 75.44 188 VAL A O 1
ATOM 1477 N N . GLU A 1 189 ? -10.960 16.597 6.487 1.00 77.44 189 GLU A N 1
ATOM 1478 C CA . GLU A 1 189 ? -12.132 17.457 6.694 1.00 77.44 189 GLU A CA 1
ATOM 1479 C C . GLU A 1 189 ? -13.437 16.653 6.841 1.00 77.44 189 GLU A C 1
ATOM 1481 O O . GLU A 1 189 ? -14.295 17.009 7.656 1.00 77.44 189 GLU A O 1
ATOM 1486 N N . MET A 1 190 ? -13.577 15.515 6.151 1.00 73.00 190 MET A N 1
ATOM 1487 C CA . MET A 1 190 ? -14.699 14.586 6.359 1.00 73.00 190 MET A CA 1
ATOM 1488 C C . MET A 1 190 ? -14.719 14.011 7.780 1.00 73.00 190 MET A C 1
ATOM 1490 O O . MET A 1 190 ? -15.786 13.922 8.393 1.00 73.00 190 MET A O 1
ATOM 1494 N N . LEU A 1 191 ? -13.550 13.662 8.330 1.00 72.75 191 LEU A N 1
ATOM 1495 C CA . LEU A 1 191 ? -13.436 13.182 9.710 1.00 72.75 191 LEU A CA 1
ATOM 1496 C C . LEU A 1 191 ? -13.794 14.276 10.728 1.00 72.75 191 LEU A C 1
ATOM 1498 O O . LEU A 1 191 ? -14.531 14.008 11.676 1.00 72.75 191 LEU A O 1
ATOM 1502 N N . LYS A 1 192 ? -13.324 15.514 10.520 1.00 72.06 192 LYS A N 1
ATOM 1503 C CA . LYS A 1 192 ? -13.610 16.653 11.416 1.00 72.06 192 LYS A CA 1
ATOM 1504 C C . LYS A 1 192 ? -15.079 17.065 11.411 1.00 72.06 192 LYS A C 1
ATOM 1506 O O . LYS A 1 192 ? -15.653 17.352 12.461 1.00 72.06 192 LYS A O 1
ATOM 1511 N N . SER A 1 193 ? -15.686 17.115 10.227 1.00 68.38 193 SER A N 1
ATOM 1512 C CA . SER A 1 193 ? -17.089 17.511 10.063 1.00 68.38 193 SER A CA 1
ATOM 1513 C C . SER A 1 193 ? -18.069 16.451 10.577 1.00 68.38 193 SER A C 1
ATOM 1515 O O . SER A 1 193 ? -19.225 16.773 10.858 1.00 68.38 193 SER A O 1
ATOM 1517 N N . GLY A 1 194 ? -17.613 15.204 10.749 1.00 64.06 194 GLY A N 1
ATOM 1518 C CA . GLY A 1 194 ? -18.477 14.057 11.030 1.00 64.06 194 GLY A CA 1
ATOM 1519 C C . GLY A 1 194 ? -19.289 13.617 9.809 1.00 64.06 194 GLY A C 1
ATOM 1520 O O . GLY A 1 194 ? -20.285 12.924 9.973 1.00 64.06 194 GLY A O 1
ATOM 1521 N N . ALA A 1 195 ? -18.889 14.047 8.604 1.00 58.25 195 ALA A N 1
ATOM 1522 C CA . ALA A 1 195 ? -19.515 13.661 7.341 1.00 58.25 195 ALA A CA 1
ATOM 1523 C C . ALA A 1 195 ? -19.089 12.263 6.869 1.00 58.25 195 ALA A C 1
ATOM 1525 O O . ALA A 1 195 ? -19.766 11.665 6.034 1.00 58.25 195 ALA A O 1
ATOM 1526 N N . ALA A 1 196 ? -17.976 11.734 7.391 1.00 60.41 196 ALA A N 1
ATOM 1527 C CA . ALA A 1 196 ? -17.712 10.304 7.300 1.00 60.41 196 ALA A CA 1
ATOM 1528 C C . ALA A 1 196 ? -18.816 9.550 8.058 1.00 60.41 196 ALA A C 1
ATOM 1530 O O . ALA A 1 196 ? -19.285 10.045 9.087 1.00 60.41 196 ALA A O 1
ATOM 1531 N N . ASP A 1 197 ? -19.240 8.390 7.550 1.00 53.41 197 ASP A N 1
ATOM 1532 C CA . ASP A 1 197 ? -20.303 7.585 8.154 1.00 53.41 197 ASP A CA 1
ATOM 1533 C C . ASP A 1 197 ? -19.847 7.004 9.502 1.00 53.41 197 ASP A C 1
ATOM 1535 O O . ASP A 1 197 ? -19.479 5.846 9.648 1.00 53.41 197 ASP A O 1
ATOM 1539 N N . THR A 1 198 ? -19.836 7.866 10.511 1.00 52.66 198 THR A N 1
ATOM 1540 C CA . THR A 1 198 ? -19.402 7.604 11.881 1.00 52.66 198 THR A CA 1
ATOM 1541 C C . THR A 1 198 ? -20.526 6.975 12.701 1.00 52.66 198 THR A C 1
ATOM 1543 O O . THR A 1 198 ? -20.491 7.035 13.930 1.00 52.66 198 THR A O 1
ATOM 1546 N N . ARG A 1 199 ? -21.529 6.356 12.052 1.00 45.78 199 ARG A N 1
ATOM 1547 C CA . ARG A 1 199 ? -22.664 5.699 12.723 1.00 45.78 199 ARG A CA 1
ATOM 1548 C C . ARG A 1 199 ? -22.214 4.714 13.811 1.00 45.78 199 ARG A C 1
ATOM 1550 O O . ARG A 1 199 ? -22.864 4.657 14.848 1.00 45.78 199 ARG A O 1
ATOM 1557 N N . ASN A 1 200 ? -21.059 4.064 13.638 1.00 44.41 200 ASN A N 1
ATOM 1558 C CA . ASN A 1 200 ? -20.458 3.174 14.643 1.00 44.41 200 ASN A CA 1
ATOM 1559 C C . ASN A 1 200 ? -19.707 3.906 15.780 1.00 44.41 200 ASN A C 1
ATOM 1561 O O . ASN A 1 200 ? -19.575 3.369 16.871 1.00 44.41 200 ASN A O 1
ATOM 1565 N N . LEU A 1 201 ? -19.247 5.146 15.579 1.00 46.97 201 LEU A N 1
ATOM 1566 C CA . LEU A 1 201 ? -18.561 5.944 16.612 1.00 46.97 201 LEU A CA 1
ATOM 1567 C C . LEU A 1 201 ? -19.524 6.672 17.556 1.00 46.97 201 LEU A C 1
ATOM 1569 O O . LEU A 1 201 ? -19.138 7.037 18.668 1.00 46.97 201 LEU A O 1
ATOM 1573 N N . GLY A 1 202 ? -20.731 7.003 17.083 1.00 41.16 202 GLY A N 1
ATOM 1574 C CA . GLY A 1 202 ? -21.694 7.843 17.806 1.00 41.16 202 GLY A CA 1
ATOM 1575 C C . GLY A 1 202 ? -21.174 9.240 18.201 1.00 41.16 202 GLY A C 1
ATOM 1576 O O . GLY A 1 202 ? -21.845 9.945 18.955 1.00 41.16 202 GLY A O 1
ATOM 1577 N N . ARG A 1 203 ? -19.964 9.640 17.761 1.00 48.75 203 ARG A N 1
ATOM 1578 C CA . ARG A 1 203 ? -19.225 10.858 18.156 1.00 48.75 203 ARG A CA 1
ATOM 1579 C C . ARG A 1 203 ? -18.215 11.277 17.072 1.00 48.75 203 ARG A C 1
ATOM 1581 O O . ARG A 1 203 ? -17.700 10.438 16.341 1.00 48.75 203 ARG A O 1
ATOM 1588 N N . ARG A 1 204 ? -17.886 12.576 16.999 1.00 53.88 204 ARG A N 1
ATOM 1589 C CA . ARG A 1 204 ? -16.841 13.121 16.101 1.00 53.88 204 ARG A CA 1
ATOM 1590 C C . ARG A 1 204 ? -15.438 12.700 16.563 1.00 53.88 204 ARG A C 1
ATOM 1592 O O . ARG A 1 204 ? -15.149 12.768 17.759 1.00 53.88 204 ARG A O 1
ATOM 1599 N N . LEU A 1 205 ? -14.560 12.325 15.627 1.00 56.16 205 LEU A N 1
ATOM 1600 C CA . LEU A 1 205 ? -13.136 12.103 15.907 1.00 56.16 205 LEU A CA 1
ATOM 1601 C C . LEU A 1 205 ? -12.423 13.451 16.069 1.00 56.16 205 LEU A C 1
ATOM 1603 O O . LEU A 1 205 ? -12.582 14.350 15.244 1.00 56.16 205 LEU A O 1
ATOM 1607 N N . ASN A 1 206 ? -11.628 13.595 17.131 1.00 54.31 206 ASN A N 1
ATOM 1608 C CA . ASN A 1 206 ? -10.825 14.796 17.342 1.00 54.31 206 ASN A CA 1
ATOM 1609 C C . ASN A 1 206 ? -9.546 14.708 16.497 1.00 54.31 206 ASN A C 1
ATOM 1611 O O . ASN A 1 206 ? -8.536 14.183 16.954 1.00 54.31 206 ASN A O 1
ATOM 1615 N N . VAL A 1 207 ? -9.618 15.160 15.243 1.00 57.28 207 VAL A N 1
ATOM 1616 C CA . VAL A 1 207 ? -8.475 15.146 14.320 1.00 57.28 207 VAL A CA 1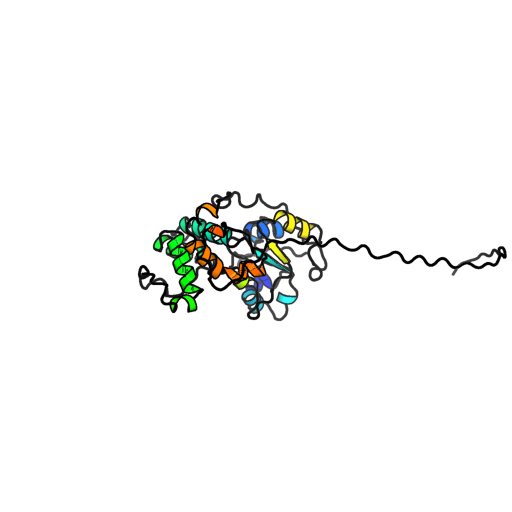
ATOM 1617 C C . VAL A 1 207 ? -7.657 16.421 14.503 1.00 57.28 207 VAL A C 1
ATOM 1619 O O . VAL A 1 207 ? -8.163 17.530 14.316 1.00 57.28 207 VAL A O 1
ATOM 1622 N N . GLY A 1 208 ? -6.384 16.257 14.859 1.00 57.16 208 GLY A N 1
ATOM 1623 C CA . GLY A 1 208 ? -5.440 17.354 15.037 1.00 57.16 208 GLY A CA 1
ATOM 1624 C C . GLY A 1 208 ? -5.078 18.058 13.726 1.00 57.16 208 GLY A C 1
ATOM 1625 O O . GLY A 1 208 ? -5.537 17.713 12.632 1.00 57.16 208 GLY A O 1
ATOM 1626 N N . LYS A 1 209 ? -4.211 19.074 13.819 1.00 54.69 209 LYS A N 1
ATOM 1627 C CA . LYS A 1 209 ? -3.622 19.695 12.627 1.00 54.69 209 LYS A CA 1
ATOM 1628 C C . LYS A 1 209 ? -2.783 18.636 11.911 1.00 54.69 209 LYS A C 1
ATOM 1630 O O . LYS A 1 209 ? -1.886 18.052 12.515 1.00 54.69 209 LYS A O 1
ATOM 1635 N N . MET A 1 210 ? -3.080 18.394 10.636 1.00 54.12 210 MET A N 1
ATOM 1636 C CA . MET A 1 210 ? -2.281 17.472 9.837 1.00 54.12 210 MET A CA 1
ATOM 1637 C C . MET A 1 210 ? -0.839 18.006 9.793 1.00 54.12 210 MET A C 1
ATOM 1639 O O . MET A 1 210 ? -0.661 19.201 9.521 1.00 54.12 210 MET A O 1
ATOM 1643 N N . PRO A 1 211 ? 0.182 17.171 10.059 1.00 55.06 211 PRO A N 1
ATOM 1644 C CA . PRO A 1 211 ? 1.553 17.531 9.715 1.00 55.06 211 PRO A CA 1
ATOM 1645 C C . PRO A 1 211 ? 1.597 17.942 8.238 1.00 55.06 211 PRO A C 1
ATOM 1647 O O . PRO A 1 211 ? 0.766 17.465 7.457 1.00 55.06 211 PRO A O 1
ATOM 1650 N N . GLN A 1 212 ? 2.543 18.795 7.826 1.00 53.56 212 GLN A N 1
ATOM 1651 C CA . GLN A 1 212 ? 2.820 18.934 6.390 1.00 53.56 212 GLN A CA 1
ATOM 1652 C C . GLN A 1 212 ? 2.964 17.519 5.813 1.00 53.56 212 GLN A C 1
ATOM 1654 O O . GLN A 1 212 ? 3.733 16.710 6.344 1.00 53.56 212 GLN A O 1
ATOM 1659 N N . LEU A 1 213 ? 2.116 17.188 4.828 1.00 53.00 213 LEU A N 1
ATOM 1660 C CA . LEU A 1 213 ? 2.117 15.879 4.174 1.00 53.00 213 LEU A CA 1
ATOM 1661 C C . LEU A 1 213 ? 3.542 15.568 3.790 1.00 53.00 213 LEU A C 1
ATOM 1663 O O . LEU A 1 213 ? 4.141 16.416 3.146 1.00 53.00 213 LEU A O 1
ATOM 1667 N N . CYS A 1 214 ? 4.044 14.416 4.245 1.00 45.91 214 CYS A N 1
ATOM 1668 C CA . CYS A 1 214 ? 5.443 14.010 4.195 1.00 45.91 214 CYS A CA 1
ATOM 1669 C C . CYS A 1 214 ? 6.321 14.863 3.259 1.00 45.91 214 CYS A C 1
ATOM 1671 O O . CYS A 1 214 ? 6.694 14.395 2.199 1.00 45.91 214 CYS A O 1
ATOM 1673 N N . GLU A 1 215 ? 6.794 16.027 3.706 1.00 42.62 215 GLU A N 1
ATOM 1674 C CA . GLU A 1 215 ? 7.997 16.669 3.147 1.00 42.62 215 GLU A CA 1
ATOM 1675 C C . GLU A 1 215 ? 9.252 15.943 3.673 1.00 42.62 215 GLU A C 1
ATOM 1677 O O . GLU A 1 215 ? 10.336 16.503 3.798 1.00 42.62 215 GLU A O 1
ATOM 1682 N N . GLY A 1 216 ? 9.108 14.666 4.047 1.00 42.69 216 GLY A N 1
ATOM 1683 C CA . GLY A 1 216 ? 10.248 13.818 4.335 1.00 42.69 216 GLY A CA 1
ATOM 1684 C C . GLY A 1 216 ? 11.095 13.665 3.069 1.00 42.69 216 GLY A C 1
ATOM 1685 O O . GLY A 1 216 ? 10.586 13.860 1.963 1.00 42.69 216 GLY A O 1
ATOM 1686 N N . PRO A 1 217 ? 12.355 13.220 3.189 1.00 41.00 217 PRO A N 1
ATOM 1687 C CA . PRO A 1 217 ? 13.295 13.128 2.064 1.00 41.00 217 PRO A CA 1
ATOM 1688 C C . PRO A 1 217 ? 12.813 12.264 0.877 1.00 41.00 217 PRO A C 1
ATOM 1690 O O . PRO A 1 217 ? 13.427 12.284 -0.182 1.00 41.00 217 PRO A O 1
ATOM 1693 N N . TYR A 1 218 ? 11.711 11.519 1.038 1.00 47.84 218 TYR A N 1
ATOM 1694 C CA . TYR A 1 218 ? 11.106 10.627 0.037 1.00 47.84 218 TYR A CA 1
ATOM 1695 C C . TYR A 1 218 ? 9.631 10.934 -0.271 1.00 47.84 218 TYR A C 1
ATOM 1697 O O . TYR A 1 218 ? 8.955 10.113 -0.894 1.00 47.84 218 TYR A O 1
ATOM 1705 N N . GLY A 1 219 ? 9.100 12.040 0.257 1.00 40.31 219 GLY A N 1
ATOM 1706 C CA . GLY A 1 219 ? 7.715 12.471 0.055 1.00 40.31 219 GLY A CA 1
ATOM 1707 C C . GLY A 1 219 ? 7.581 13.794 -0.702 1.00 40.31 219 GLY A C 1
ATOM 1708 O O . GLY A 1 219 ? 6.473 14.304 -0.830 1.00 40.31 219 GLY A O 1
ATOM 1709 N N . GLY A 1 220 ? 8.683 14.295 -1.275 1.00 49.94 220 GLY A N 1
ATOM 1710 C CA . GLY A 1 220 ? 8.591 15.210 -2.411 1.00 49.94 220 GLY A CA 1
ATOM 1711 C C . GLY A 1 220 ? 7.863 14.550 -3.586 1.00 49.94 220 GLY A C 1
ATOM 1712 O O . GLY A 1 220 ? 7.763 13.319 -3.639 1.00 49.94 220 GLY A O 1
ATOM 1713 N N . ASP A 1 221 ? 7.361 15.371 -4.508 1.00 60.78 221 ASP A N 1
ATOM 1714 C CA . ASP A 1 221 ? 6.734 14.969 -5.772 1.00 60.78 221 ASP A CA 1
ATOM 1715 C C . ASP A 1 221 ? 7.720 14.157 -6.632 1.00 60.78 221 ASP A C 1
ATOM 1717 O O . ASP A 1 221 ? 8.298 14.650 -7.599 1.00 60.78 221 ASP A O 1
ATOM 1721 N N . ILE A 1 222 ? 7.961 12.894 -6.268 1.00 73.56 222 ILE A N 1
ATOM 1722 C CA . ILE A 1 222 ? 8.573 11.937 -7.179 1.00 73.56 222 ILE A CA 1
ATOM 1723 C C . ILE A 1 222 ? 7.563 11.789 -8.302 1.00 73.56 222 ILE A C 1
ATOM 1725 O O . ILE A 1 222 ? 6.506 11.174 -8.118 1.00 73.56 222 ILE A O 1
ATOM 1729 N N . ASP A 1 223 ? 7.897 12.369 -9.449 1.00 87.31 223 ASP A N 1
ATOM 1730 C CA . ASP A 1 223 ? 7.144 12.157 -10.668 1.00 87.31 223 ASP A CA 1
ATOM 1731 C C . ASP A 1 223 ? 7.320 10.697 -11.087 1.00 87.31 223 ASP A C 1
ATOM 1733 O O . ASP A 1 223 ? 8.269 10.300 -11.767 1.00 87.31 223 ASP A O 1
ATOM 1737 N N . TYR A 1 224 ? 6.405 9.863 -10.599 1.00 90.06 224 TYR A N 1
ATOM 1738 C CA . TYR A 1 224 ? 6.435 8.430 -10.825 1.00 90.06 224 TYR A CA 1
ATOM 1739 C C . TYR A 1 224 ? 6.323 8.093 -12.314 1.00 90.06 224 TYR A C 1
ATOM 1741 O O . TYR A 1 224 ? 6.733 7.001 -12.698 1.00 90.06 224 TYR A O 1
ATOM 1749 N N . LEU A 1 225 ? 5.818 9.003 -13.160 1.00 90.69 225 LEU A N 1
ATOM 1750 C CA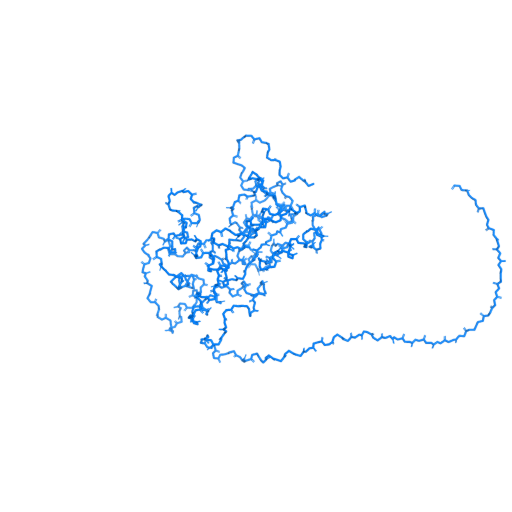 . LEU A 1 225 ? 5.709 8.787 -14.604 1.00 90.69 225 LEU A CA 1
ATOM 1751 C C . LEU A 1 225 ? 7.084 8.602 -15.260 1.00 90.69 225 LEU A C 1
ATOM 1753 O O . LEU A 1 225 ? 7.189 7.866 -16.240 1.00 90.69 225 LEU A O 1
ATOM 1757 N N . LEU A 1 226 ? 8.148 9.156 -14.666 1.00 91.69 226 LEU A N 1
ATOM 1758 C CA . LEU A 1 226 ? 9.535 8.960 -15.108 1.00 91.69 226 LEU A CA 1
ATOM 1759 C C . LEU A 1 226 ? 10.041 7.517 -14.941 1.00 91.69 226 LEU A C 1
ATOM 1761 O O . LEU A 1 226 ? 11.105 7.165 -15.437 1.00 91.69 226 LEU A O 1
ATOM 1765 N N . TYR A 1 227 ? 9.309 6.652 -14.240 1.00 94.25 227 TYR A N 1
ATOM 1766 C CA . TYR A 1 227 ? 9.671 5.239 -14.111 1.00 94.25 227 TYR A CA 1
ATOM 1767 C C . TYR A 1 227 ? 9.006 4.372 -15.182 1.00 94.25 227 TYR A C 1
ATOM 1769 O O . TYR A 1 227 ? 9.405 3.225 -15.368 1.00 94.25 227 TYR A O 1
ATOM 1777 N N . TYR A 1 228 ? 8.010 4.902 -15.897 1.00 93.12 228 TYR A N 1
ATOM 1778 C CA . TYR A 1 228 ? 7.121 4.140 -16.774 1.00 93.12 228 TYR A CA 1
ATOM 1779 C C . TYR A 1 228 ? 7.292 4.520 -18.247 1.00 93.12 228 TYR A C 1
ATOM 1781 O O . TYR A 1 228 ? 6.340 4.893 -18.927 1.00 93.12 228 TYR A O 1
ATOM 1789 N N . HIS A 1 229 ? 8.521 4.403 -18.747 1.00 88.44 229 HIS A N 1
ATOM 1790 C CA . HIS A 1 229 ? 8.842 4.619 -20.164 1.00 88.44 229 HIS A CA 1
ATOM 1791 C C . HIS A 1 229 ? 8.684 3.364 -21.030 1.00 88.44 229 HIS A C 1
ATOM 1793 O O . HIS A 1 229 ? 8.622 3.462 -22.252 1.00 88.44 229 HIS A O 1
ATOM 1799 N N . ASP A 1 230 ? 8.654 2.185 -20.406 1.00 88.38 230 ASP A N 1
ATOM 1800 C CA . ASP A 1 230 ? 8.471 0.912 -21.093 1.00 88.38 230 ASP A CA 1
ATOM 1801 C C . ASP A 1 230 ? 7.005 0.463 -20.981 1.00 88.38 230 ASP A C 1
ATOM 1803 O O . ASP A 1 230 ? 6.525 0.196 -19.873 1.00 88.38 230 ASP A O 1
ATOM 1807 N N . PRO A 1 231 ? 6.275 0.319 -22.096 1.00 88.38 231 PRO A N 1
ATOM 1808 C CA . PRO A 1 231 ? 4.907 -0.176 -22.049 1.00 88.38 231 PRO A CA 1
ATOM 1809 C C . PRO A 1 231 ? 4.742 -1.584 -21.475 1.00 88.38 231 PRO A C 1
ATOM 1811 O O . PRO A 1 231 ? 3.687 -1.899 -20.919 1.00 88.38 231 PRO A O 1
ATOM 1814 N N . TRP A 1 232 ? 5.764 -2.439 -21.548 1.00 88.06 232 TRP A N 1
ATOM 1815 C CA . TRP A 1 232 ? 5.713 -3.740 -20.881 1.00 88.06 232 TRP A CA 1
ATOM 1816 C C . TRP A 1 232 ? 5.737 -3.603 -19.365 1.00 88.06 232 TRP A C 1
ATOM 1818 O O . TRP A 1 232 ? 5.071 -4.369 -18.665 1.00 88.06 232 TRP A O 1
ATOM 1828 N N . LEU A 1 233 ? 6.475 -2.622 -18.851 1.00 92.44 233 LEU A N 1
ATOM 1829 C CA . LEU A 1 233 ? 6.494 -2.294 -17.434 1.00 92.44 233 LEU A CA 1
ATOM 1830 C C . LEU A 1 233 ? 5.119 -1.804 -16.969 1.00 92.44 233 LEU A C 1
ATOM 1832 O O . LEU A 1 233 ? 4.618 -2.284 -15.951 1.00 92.44 233 LEU A O 1
ATOM 1836 N N . VAL A 1 234 ? 4.487 -0.923 -17.755 1.00 92.69 234 VAL A N 1
ATOM 1837 C CA . VAL A 1 234 ? 3.112 -0.454 -17.518 1.00 92.69 234 VAL A CA 1
ATOM 1838 C C . VAL A 1 234 ? 2.168 -1.651 -17.427 1.00 92.69 234 VAL A C 1
ATOM 1840 O O . VAL A 1 234 ? 1.524 -1.853 -16.401 1.00 92.69 234 VAL A O 1
ATOM 1843 N N . MET A 1 235 ? 2.171 -2.525 -18.437 1.00 91.12 235 MET A N 1
ATOM 1844 C CA . MET A 1 235 ? 1.332 -3.724 -18.455 1.00 91.12 235 MET A CA 1
ATOM 1845 C C . MET A 1 235 ? 1.538 -4.609 -17.212 1.00 91.12 235 MET A C 1
ATOM 1847 O O . MET A 1 235 ? 0.562 -5.062 -16.609 1.00 91.12 235 MET A O 1
ATOM 1851 N N . LYS A 1 236 ? 2.790 -4.867 -16.807 1.00 93.44 236 LYS A N 1
ATOM 1852 C CA . LYS A 1 236 ? 3.097 -5.709 -15.638 1.00 93.44 236 LYS A CA 1
ATOM 1853 C C . LYS A 1 236 ? 2.509 -5.120 -14.361 1.00 93.44 236 LYS A C 1
ATOM 1855 O O . LYS A 1 236 ? 1.838 -5.832 -13.617 1.00 93.44 236 LYS A O 1
ATOM 1860 N N . VAL A 1 237 ? 2.705 -3.826 -14.125 1.00 95.31 237 VAL A N 1
ATOM 1861 C CA . VAL A 1 237 ? 2.184 -3.150 -12.927 1.00 95.31 237 VAL A CA 1
ATOM 1862 C C . VAL A 1 237 ? 0.658 -3.065 -12.949 1.00 95.31 237 VAL A C 1
ATOM 1864 O O . VAL A 1 237 ? 0.039 -3.350 -11.923 1.00 95.31 237 VAL A O 1
ATOM 1867 N N . SER A 1 238 ? 0.040 -2.808 -14.110 1.00 93.56 238 SER A N 1
ATOM 1868 C CA . SER A 1 238 ? -1.420 -2.895 -14.271 1.00 93.56 238 SER A CA 1
ATOM 1869 C C . SER A 1 238 ? -1.967 -4.250 -13.839 1.00 93.56 238 SER A C 1
ATOM 1871 O O . SER A 1 238 ? -3.033 -4.310 -13.240 1.00 93.56 238 SER A O 1
ATOM 1873 N N . ARG A 1 239 ? -1.247 -5.343 -14.119 1.00 92.81 239 ARG A N 1
ATOM 1874 C CA . ARG A 1 239 ? -1.655 -6.698 -13.722 1.00 92.81 239 ARG A CA 1
ATOM 1875 C C . ARG A 1 239 ? -1.410 -6.999 -12.253 1.00 92.81 239 ARG A C 1
ATOM 1877 O O . ARG A 1 239 ? -2.298 -7.547 -11.611 1.00 92.81 239 ARG A O 1
ATOM 1884 N N . ILE A 1 240 ? -0.247 -6.625 -11.718 1.00 95.19 240 ILE A N 1
ATOM 1885 C CA . ILE A 1 240 ? 0.081 -6.832 -10.297 1.00 95.19 240 ILE A CA 1
ATOM 1886 C C . ILE A 1 240 ? -0.977 -6.165 -9.405 1.00 95.19 240 ILE A C 1
ATOM 1888 O O . ILE A 1 240 ? -1.426 -6.759 -8.426 1.00 95.19 240 ILE A O 1
ATOM 1892 N N . TYR A 1 241 ? -1.399 -4.949 -9.763 1.00 96.31 241 TYR A N 1
ATOM 1893 C CA . TYR A 1 241 ? -2.317 -4.134 -8.964 1.00 96.31 241 TYR A CA 1
ATOM 1894 C C . TYR A 1 241 ? -3.709 -3.975 -9.587 1.00 96.31 241 TYR A C 1
ATOM 1896 O O . TYR A 1 241 ? -4.442 -3.068 -9.202 1.00 96.31 241 TYR A O 1
ATOM 1904 N N . GLU A 1 242 ? -4.116 -4.860 -10.504 1.00 94.62 242 GLU A N 1
ATOM 1905 C CA . GLU A 1 242 ? -5.398 -4.773 -11.231 1.00 94.62 242 GLU A CA 1
ATOM 1906 C C . GLU A 1 242 ? -6.594 -4.572 -10.291 1.00 94.62 242 GLU A C 1
ATOM 1908 O O . GLU A 1 242 ? -7.492 -3.770 -10.548 1.00 94.62 242 GLU A O 1
ATOM 1913 N N . ARG A 1 243 ? -6.586 -5.284 -9.163 1.00 94.19 243 ARG A N 1
ATOM 1914 C CA . ARG A 1 243 ? -7.643 -5.189 -8.159 1.00 94.19 243 ARG A CA 1
ATOM 1915 C C . ARG A 1 243 ? -7.593 -3.888 -7.361 1.00 94.19 243 ARG A C 1
ATOM 1917 O O . ARG A 1 243 ? -8.658 -3.368 -7.054 1.00 94.19 243 ARG A O 1
ATOM 1924 N N . ASP A 1 244 ? -6.407 -3.348 -7.070 1.00 95.62 244 ASP A N 1
ATOM 1925 C CA . ASP A 1 244 ? -6.290 -2.036 -6.418 1.00 95.62 244 ASP A CA 1
ATOM 1926 C C . ASP A 1 244 ? -6.887 -0.943 -7.318 1.00 95.62 244 ASP A C 1
ATOM 1928 O O . ASP A 1 244 ? -7.636 -0.101 -6.830 1.00 95.62 244 ASP A O 1
ATOM 1932 N N . PHE A 1 245 ? -6.596 -0.972 -8.627 1.00 93.44 245 PHE A N 1
ATOM 1933 C CA . PHE A 1 245 ? -7.131 0.013 -9.575 1.00 93.44 245 PHE A CA 1
ATOM 1934 C C . PHE A 1 245 ? -8.659 0.033 -9.580 1.00 93.44 245 PHE A C 1
ATOM 1936 O O . PHE A 1 245 ? -9.260 1.094 -9.410 1.00 93.44 245 PHE A O 1
ATOM 1943 N N . ARG A 1 246 ? -9.271 -1.151 -9.677 1.00 91.38 246 ARG A N 1
ATOM 1944 C CA . ARG A 1 246 ? -10.729 -1.298 -9.717 1.00 91.38 246 ARG A CA 1
ATOM 1945 C C . ARG A 1 246 ? -11.395 -0.969 -8.387 1.00 91.38 246 ARG A C 1
ATOM 1947 O O . ARG A 1 246 ? -12.375 -0.229 -8.354 1.00 91.38 246 ARG A O 1
ATOM 1954 N N . LEU A 1 247 ? -10.883 -1.535 -7.292 1.00 91.00 247 LEU A N 1
ATOM 1955 C CA . LEU A 1 247 ? -11.506 -1.430 -5.970 1.00 91.00 247 LEU A CA 1
ATOM 1956 C C . LEU A 1 247 ? -11.411 -0.013 -5.399 1.00 91.00 247 LEU A C 1
ATOM 1958 O O . LEU A 1 247 ? -12.322 0.425 -4.704 1.00 91.00 247 LEU A O 1
ATOM 1962 N N . PHE A 1 248 ? -10.325 0.701 -5.698 1.00 92.12 248 PHE A N 1
ATOM 1963 C CA . PHE A 1 248 ? -10.069 2.040 -5.164 1.00 92.12 248 PHE A CA 1
ATOM 1964 C C . PHE A 1 248 ? -10.266 3.152 -6.196 1.00 92.12 248 PHE A C 1
ATOM 1966 O O . PHE A 1 248 ? -9.894 4.293 -5.940 1.00 92.12 248 PHE A O 1
ATOM 1973 N N . HIS A 1 249 ? -10.880 2.828 -7.338 1.00 91.06 249 HIS A N 1
ATOM 1974 C CA . HIS A 1 249 ? -11.256 3.777 -8.387 1.00 91.06 249 HIS A CA 1
ATOM 1975 C C . HIS A 1 249 ? -10.088 4.587 -8.966 1.00 91.06 249 HIS A C 1
ATOM 1977 O O . HIS A 1 249 ? -10.261 5.738 -9.354 1.00 91.06 249 HIS A O 1
ATOM 1983 N N . TYR A 1 250 ? -8.920 3.956 -9.082 1.00 90.12 250 TYR A N 1
ATOM 1984 C CA . TYR A 1 250 ? -7.774 4.491 -9.823 1.00 90.12 250 TYR A CA 1
ATOM 1985 C C . TYR A 1 250 ? -7.786 4.053 -11.302 1.00 90.12 250 TYR A C 1
ATOM 1987 O O . TYR A 1 250 ? -6.795 4.216 -12.014 1.00 90.12 250 TYR A O 1
ATOM 1995 N N . ASP A 1 251 ? -8.887 3.460 -11.778 1.00 82.81 251 ASP A N 1
ATOM 1996 C CA . ASP A 1 251 ? -9.062 3.093 -13.183 1.00 82.81 251 ASP A CA 1
ATOM 1997 C C . ASP A 1 251 ? -8.917 4.327 -14.089 1.00 82.81 251 ASP A C 1
ATOM 1999 O O . ASP A 1 251 ? -9.660 5.301 -13.977 1.00 82.81 251 ASP A O 1
ATOM 2003 N N . GLY A 1 252 ? -7.978 4.264 -15.033 1.00 80.50 252 GLY A N 1
ATOM 2004 C CA . GLY A 1 252 ? -7.705 5.365 -15.959 1.00 80.50 252 GLY A CA 1
ATOM 2005 C C . GLY A 1 252 ? -6.752 6.433 -15.420 1.00 80.50 252 GLY A C 1
ATOM 2006 O O . GLY A 1 252 ? -6.441 7.369 -16.154 1.00 80.50 252 GLY A O 1
ATOM 2007 N N . GLU A 1 253 ? -6.248 6.286 -14.193 1.00 82.94 253 GLU A N 1
ATOM 2008 C CA . GLU A 1 253 ? -5.091 7.043 -13.723 1.00 82.94 253 GLU A CA 1
ATOM 2009 C C . GLU A 1 253 ? -3.786 6.313 -14.063 1.00 82.94 253 GLU A C 1
ATOM 2011 O O . GLU A 1 253 ? -3.700 5.087 -13.955 1.00 82.94 253 GLU A O 1
ATOM 2016 N N . GLY A 1 254 ? -2.743 7.069 -14.422 1.00 81.69 254 GLY A N 1
ATOM 2017 C CA . GLY A 1 254 ? -1.396 6.540 -14.637 1.00 81.69 254 GLY A CA 1
ATOM 2018 C C . GLY A 1 254 ? -0.773 6.886 -15.991 1.00 81.69 254 GLY A C 1
ATOM 2019 O O . GLY A 1 254 ? -1.209 7.833 -16.650 1.00 81.69 254 GLY A O 1
ATOM 2020 N N . PRO A 1 255 ? 0.273 6.140 -16.394 1.00 83.56 255 PRO A N 1
ATOM 2021 C CA . PRO A 1 255 ? 0.965 6.341 -17.663 1.00 83.56 255 PRO A CA 1
ATOM 2022 C C . PRO A 1 255 ? 0.009 6.215 -18.863 1.00 83.56 255 PRO A C 1
ATOM 2024 O O . PRO A 1 255 ? -0.910 5.393 -18.823 1.00 83.56 255 PRO A O 1
ATOM 2027 N N . PRO A 1 256 ? 0.205 7.000 -19.939 1.00 72.94 256 PRO A N 1
ATOM 2028 C CA . PRO A 1 256 ? -0.661 6.953 -21.109 1.00 72.94 256 PRO A CA 1
ATOM 2029 C C . PRO A 1 256 ? -0.651 5.565 -21.762 1.00 72.94 256 PRO A C 1
ATOM 2031 O O . PRO A 1 256 ? 0.394 4.990 -22.060 1.00 72.94 256 PRO A O 1
ATOM 2034 N N . ASP A 1 257 ? -1.852 5.062 -22.039 1.00 62.09 257 ASP A N 1
ATOM 2035 C CA . ASP A 1 257 ? -2.120 3.712 -22.557 1.00 62.09 257 ASP A CA 1
ATOM 2036 C C . ASP A 1 257 ? -1.620 3.500 -24.005 1.00 62.09 257 ASP A C 1
ATOM 2038 O O . ASP A 1 257 ? -1.589 2.383 -24.520 1.00 62.09 257 ASP A O 1
ATOM 2042 N N . GLU A 1 258 ? -1.204 4.575 -24.686 1.00 54.94 258 GLU A N 1
ATOM 2043 C CA . GLU A 1 258 ? -0.854 4.584 -26.115 1.00 54.94 258 GLU A CA 1
ATOM 2044 C C . GLU A 1 258 ? 0.332 3.684 -26.481 1.00 54.94 258 GLU A C 1
ATOM 2046 O O . GLU A 1 258 ? 0.511 3.357 -27.654 1.00 54.94 258 GLU A O 1
ATOM 2051 N N . GLN A 1 259 ? 1.111 3.243 -25.495 1.00 51.50 259 GLN A N 1
ATOM 2052 C CA . GLN A 1 259 ? 2.302 2.431 -25.719 1.00 51.50 259 GLN A CA 1
ATOM 2053 C C . GLN A 1 259 ? 2.078 0.939 -25.414 1.00 51.50 259 GLN A C 1
ATOM 2055 O O . GLN A 1 259 ? 2.878 0.111 -25.847 1.00 51.50 259 GLN A O 1
ATOM 2060 N N . CYS A 1 260 ? 1.007 0.558 -24.707 1.00 48.16 260 CYS A N 1
ATOM 2061 C CA . CYS A 1 260 ? 0.802 -0.822 -24.258 1.00 48.16 260 CYS A CA 1
ATOM 2062 C C . CYS A 1 260 ? 0.496 -1.760 -25.449 1.00 48.16 260 CYS A C 1
ATOM 2064 O O . CYS A 1 260 ? -0.418 -1.465 -26.231 1.00 48.16 260 CYS A O 1
ATOM 2066 N N . PRO A 1 261 ? 1.212 -2.894 -25.628 1.00 50.81 261 PRO A N 1
ATOM 2067 C CA . PRO A 1 261 ? 0.887 -3.863 -26.671 1.00 50.81 261 PRO A CA 1
ATOM 2068 C C . PRO A 1 261 ? -0.545 -4.362 -26.454 1.00 50.81 261 PRO A C 1
ATOM 2070 O O . PRO A 1 261 ? -0.852 -5.047 -25.477 1.00 50.81 261 PRO A O 1
ATOM 2073 N N . ARG A 1 262 ? -1.449 -3.945 -27.346 1.00 49.81 262 ARG A N 1
ATOM 2074 C CA . ARG A 1 262 ? -2.891 -4.155 -27.191 1.00 49.81 262 ARG A CA 1
ATOM 2075 C C . ARG A 1 262 ? -3.196 -5.642 -27.057 1.00 49.81 262 ARG A C 1
ATOM 2077 O O . ARG A 1 262 ? -2.752 -6.449 -27.872 1.00 49.81 262 ARG A O 1
ATOM 2084 N N . ARG A 1 263 ? -4.052 -5.989 -26.093 1.00 47.34 263 ARG A N 1
ATOM 2085 C CA . ARG A 1 263 ? -4.809 -7.243 -26.154 1.00 47.34 263 ARG A CA 1
ATOM 2086 C C . ARG A 1 263 ? -5.657 -7.190 -27.422 1.00 47.34 263 ARG A C 1
ATOM 2088 O O . ARG A 1 263 ? -6.506 -6.312 -27.543 1.00 47.34 263 ARG A O 1
ATOM 2095 N N . THR A 1 264 ? -5.437 -8.111 -28.353 1.00 45.34 264 THR A N 1
ATOM 2096 C CA . THR A 1 264 ? -6.200 -8.241 -29.608 1.00 45.34 264 THR A CA 1
ATOM 2097 C C . THR A 1 264 ? -7.698 -8.483 -29.390 1.00 45.34 264 THR A C 1
ATOM 2099 O O . THR A 1 264 ? -8.479 -8.383 -30.330 1.00 45.34 264 THR A O 1
ATOM 2102 N N . ASP A 1 265 ? -8.108 -8.734 -28.144 1.00 45.47 265 ASP A N 1
ATOM 2103 C CA . ASP A 1 265 ? -9.406 -9.318 -27.814 1.00 45.47 265 ASP A CA 1
ATOM 2104 C C . ASP A 1 265 ? -10.341 -8.335 -27.082 1.00 45.47 265 ASP A C 1
ATOM 2106 O O . ASP A 1 265 ? -11.445 -8.711 -26.692 1.00 45.47 265 ASP A O 1
ATOM 2110 N N . GLN A 1 266 ? -9.932 -7.076 -26.863 1.00 40.19 266 GLN A N 1
ATOM 2111 C CA . GLN A 1 266 ? -10.793 -6.071 -26.225 1.00 40.19 266 GLN A CA 1
ATOM 2112 C C . GLN A 1 266 ? -11.305 -5.029 -27.231 1.00 40.19 266 GLN A C 1
ATOM 2114 O O . GLN A 1 266 ? -10.503 -4.296 -27.818 1.00 40.19 266 GLN A O 1
ATOM 2119 N N . PRO A 1 267 ? -12.635 -4.912 -27.428 1.00 39.16 267 PRO A N 1
ATOM 2120 C CA . PRO A 1 267 ? -13.198 -3.873 -28.276 1.00 39.16 267 PRO A CA 1
ATOM 2121 C C . PRO A 1 267 ? -12.956 -2.488 -27.6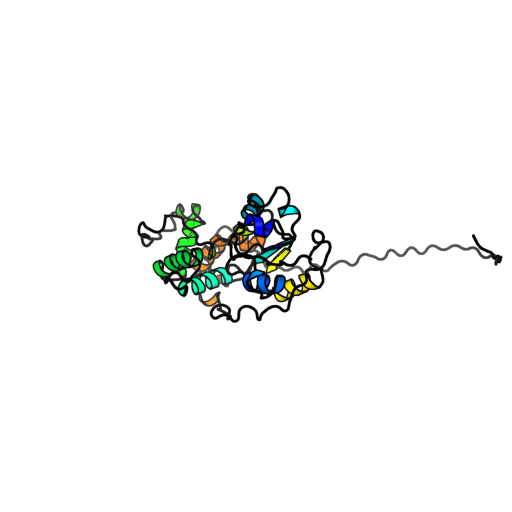64 1.00 39.16 267 PRO A C 1
ATOM 2123 O O . PRO A 1 267 ? -13.034 -2.297 -26.447 1.00 39.16 267 PRO A O 1
ATOM 2126 N N . ARG A 1 268 ? -12.667 -1.508 -28.532 1.00 41.88 268 ARG A N 1
ATOM 2127 C CA . ARG A 1 268 ? -12.495 -0.097 -28.162 1.00 41.88 268 ARG A CA 1
ATOM 2128 C C . ARG A 1 268 ? -13.704 0.378 -27.351 1.00 41.88 268 ARG A C 1
ATOM 2130 O O . ARG A 1 268 ? -14.826 0.360 -27.846 1.00 41.88 268 ARG A O 1
ATOM 2137 N N . ARG A 1 269 ? -13.477 0.857 -26.125 1.00 50.28 269 ARG A N 1
ATOM 2138 C CA . ARG A 1 269 ? -14.467 1.695 -25.440 1.00 50.28 269 ARG A CA 1
ATOM 2139 C C . ARG A 1 269 ? -14.438 3.068 -26.100 1.00 50.28 269 ARG A C 1
ATOM 2141 O O . ARG A 1 269 ? -13.557 3.876 -25.812 1.00 50.28 269 ARG A O 1
ATOM 2148 N N . ASP A 1 270 ? -15.383 3.311 -27.002 1.00 36.91 270 ASP A N 1
ATOM 2149 C CA . ASP A 1 270 ? -15.616 4.643 -27.546 1.00 36.91 270 ASP A CA 1
ATOM 2150 C C . ASP A 1 270 ? -15.911 5.608 -26.396 1.00 36.91 270 ASP A C 1
ATOM 2152 O O . ASP A 1 270 ? -16.885 5.454 -25.652 1.00 36.91 270 ASP A O 1
ATOM 2156 N N . LYS A 1 271 ? -15.059 6.626 -26.249 1.00 42.53 271 LYS A N 1
ATOM 2157 C CA . LYS A 1 271 ? -15.273 7.754 -25.338 1.00 42.53 271 LYS A CA 1
ATOM 2158 C C . LYS A 1 271 ? -16.393 8.643 -25.886 1.00 42.53 271 LYS A C 1
ATOM 2160 O O . LYS A 1 271 ? -16.154 9.772 -26.295 1.00 42.53 271 LYS A O 1
ATOM 2165 N N . THR A 1 272 ? -17.628 8.150 -25.876 1.00 32.81 272 THR A N 1
ATOM 2166 C CA . THR A 1 272 ? -18.812 9.006 -25.990 1.00 32.81 272 THR A CA 1
ATOM 2167 C C . THR A 1 272 ? -19.394 9.183 -24.596 1.00 32.81 272 THR A C 1
ATOM 2169 O O . THR A 1 272 ? -20.262 8.431 -24.158 1.00 32.81 272 THR A O 1
ATOM 2172 N N . ILE A 1 273 ? -18.902 10.191 -23.876 1.00 35.84 273 ILE A N 1
ATOM 2173 C CA . ILE A 1 273 ? -19.553 10.684 -22.662 1.00 35.84 273 ILE A CA 1
ATOM 2174 C C . ILE A 1 273 ? -20.870 11.333 -23.106 1.00 35.84 273 ILE A C 1
ATOM 2176 O O . ILE A 1 273 ? -20.912 12.508 -23.465 1.00 35.84 273 ILE A O 1
ATOM 2180 N N . LYS A 1 274 ? -21.968 10.568 -23.118 1.00 34.09 274 LYS A N 1
ATOM 2181 C CA . LYS A 1 274 ? -23.310 11.155 -23.157 1.00 34.09 274 LYS A CA 1
ATOM 2182 C C . LYS A 1 274 ? -23.598 11.729 -21.776 1.00 34.09 274 LYS A C 1
ATOM 2184 O O . LYS A 1 274 ? -23.789 11.000 -20.808 1.00 34.09 274 LYS A O 1
ATOM 2189 N N . SER A 1 275 ? -23.611 13.053 -21.704 1.00 33.34 275 SER A N 1
ATOM 2190 C CA . SER A 1 275 ? -24.025 13.829 -20.543 1.00 33.34 275 SER A CA 1
ATOM 2191 C C . SER A 1 275 ? -25.408 13.368 -20.071 1.00 33.34 275 SER A C 1
ATOM 2193 O O . SER A 1 275 ? -26.410 13.561 -20.761 1.00 33.34 275 SER A O 1
ATOM 2195 N N . ILE A 1 276 ? -25.482 12.775 -18.881 1.00 34.84 276 ILE A N 1
ATOM 2196 C CA . ILE A 1 276 ? -26.752 12.508 -18.207 1.00 34.84 276 ILE A CA 1
ATOM 2197 C C . ILE A 1 276 ? -27.267 13.855 -17.684 1.00 34.84 276 ILE A C 1
ATOM 2199 O O . ILE A 1 276 ? -26.904 14.307 -16.599 1.00 34.84 276 ILE A O 1
ATOM 2203 N N . LYS A 1 277 ? -28.105 14.536 -18.476 1.00 33.50 277 LYS A N 1
ATOM 2204 C CA . LYS A 1 277 ? -28.934 15.641 -17.978 1.00 33.50 277 LYS A CA 1
ATOM 2205 C C . LYS A 1 277 ? -29.947 15.053 -16.993 1.00 33.50 277 LYS A C 1
ATOM 2207 O O . LYS A 1 277 ? -30.838 14.308 -17.395 1.00 33.50 277 LYS A O 1
ATOM 2212 N N . LYS A 1 278 ? -29.819 15.393 -15.706 1.00 37.31 278 LYS A N 1
ATOM 2213 C CA . LYS A 1 278 ? -30.838 15.121 -14.681 1.00 37.31 278 LYS A CA 1
ATOM 2214 C C . LYS A 1 278 ? -32.185 15.699 -15.143 1.00 37.31 278 LYS A C 1
ATOM 2216 O O . LYS A 1 278 ? -32.323 16.915 -15.276 1.00 37.31 278 LYS A O 1
ATOM 2221 N N . LYS A 1 279 ? -33.173 14.833 -15.390 1.00 33.72 279 LYS A N 1
ATOM 2222 C CA . LYS A 1 279 ? -34.585 15.221 -15.534 1.00 33.72 279 LYS A CA 1
ATOM 2223 C C . LYS A 1 279 ? -35.053 15.804 -14.196 1.00 33.72 279 LYS A C 1
ATOM 2225 O O . LYS A 1 279 ? -34.974 15.127 -13.175 1.00 33.72 279 LYS A O 1
ATOM 2230 N N . LYS A 1 280 ? -35.521 17.057 -14.203 1.00 35.97 280 LYS A N 1
ATOM 2231 C CA . LYS A 1 280 ? -36.319 17.625 -13.105 1.00 35.97 280 LYS A CA 1
ATOM 2232 C C . LYS A 1 280 ? -37.624 16.821 -12.976 1.00 35.97 280 LYS A C 1
ATOM 2234 O O . LYS A 1 280 ? -38.194 16.489 -14.017 1.00 35.97 280 LYS A O 1
ATOM 2239 N N . PRO A 1 281 ? -38.114 16.536 -11.760 1.00 36.22 281 PRO A N 1
ATOM 2240 C CA . PRO A 1 281 ? -39.460 16.008 -11.589 1.00 36.22 281 PRO A CA 1
ATOM 2241 C C . PRO A 1 281 ? -40.492 17.074 -11.983 1.00 36.22 281 PRO A C 1
ATOM 2243 O O . PRO A 1 281 ? -40.309 18.267 -11.717 1.00 36.22 281 PRO A O 1
ATOM 2246 N N . ALA A 1 282 ? -41.531 16.621 -12.681 1.00 35.91 282 ALA A N 1
ATOM 2247 C CA . ALA A 1 282 ? -42.662 17.421 -13.118 1.00 35.91 282 ALA A CA 1
ATOM 2248 C C . ALA A 1 282 ? -43.454 17.930 -11.904 1.00 35.91 282 ALA A C 1
ATOM 2250 O O . ALA A 1 282 ? -43.636 17.211 -10.924 1.00 35.91 282 ALA A O 1
ATOM 2251 N N . LYS A 1 283 ? -43.885 19.191 -11.977 1.00 37.12 283 LYS A N 1
ATOM 2252 C CA . LYS A 1 283 ? -44.908 19.752 -11.097 1.00 37.12 283 LYS A CA 1
ATOM 2253 C C . LYS A 1 283 ? -46.257 19.367 -11.689 1.00 37.12 283 LYS A C 1
ATOM 2255 O O . LYS A 1 283 ? -46.585 19.859 -12.766 1.00 37.12 283 LYS A O 1
ATOM 2260 N N . ASP A 1 284 ? -47.009 18.535 -10.986 1.00 43.81 284 ASP A N 1
ATOM 2261 C CA . ASP A 1 284 ? -48.422 18.349 -11.282 1.00 43.81 284 ASP A CA 1
ATOM 2262 C C . ASP A 1 284 ? -49.201 19.494 -10.632 1.00 43.81 284 ASP A C 1
ATOM 2264 O O . ASP A 1 284 ? -49.281 19.623 -9.410 1.00 43.81 284 ASP A O 1
ATOM 2268 N N . ASN A 1 285 ? -49.710 20.371 -11.496 1.00 38.75 285 ASN A N 1
ATOM 2269 C CA . ASN A 1 285 ? -50.774 21.314 -11.193 1.00 38.75 285 ASN A CA 1
ATOM 2270 C C . ASN A 1 285 ? -52.094 20.538 -11.169 1.00 38.75 285 ASN A C 1
ATOM 2272 O O . ASN A 1 285 ? -52.489 19.982 -12.193 1.00 38.75 285 ASN A O 1
ATOM 2276 N N . VAL A 1 286 ? -52.805 20.574 -10.046 1.00 45.50 286 VAL A N 1
ATOM 2277 C CA . VAL A 1 286 ? -54.247 20.317 -10.015 1.00 45.50 286 VAL A CA 1
ATOM 2278 C C . VAL A 1 286 ? -54.900 21.525 -9.356 1.00 45.50 286 VAL A C 1
ATOM 2280 O O . VAL A 1 286 ? -54.907 21.664 -8.137 1.00 45.50 286 VAL A O 1
ATOM 2283 N N . GLU A 1 287 ? -55.397 22.430 -10.197 1.00 39.03 287 GLU A N 1
ATOM 2284 C CA . GLU A 1 287 ? -56.439 23.388 -9.837 1.00 39.03 287 GLU A CA 1
ATOM 2285 C C . GLU A 1 287 ? -57.802 22.705 -10.006 1.00 39.03 287 GLU A C 1
ATOM 2287 O O . GLU A 1 287 ? -58.069 22.081 -11.032 1.00 39.03 287 GLU A O 1
ATOM 2292 N N . GLY A 1 288 ? -58.676 22.864 -9.015 1.00 38.06 288 GLY A N 1
ATOM 2293 C CA . GLY A 1 288 ? -60.074 22.444 -9.073 1.00 38.06 288 GLY A CA 1
ATOM 2294 C C . GLY A 1 288 ? -60.860 23.057 -7.918 1.00 38.06 288 GLY A C 1
ATOM 2295 O O . GLY A 1 288 ? -60.821 22.551 -6.805 1.00 38.06 288 GLY A O 1
ATOM 2296 N N . LYS A 1 289 ? -61.509 24.188 -8.206 1.00 41.78 289 LYS A N 1
ATOM 2297 C CA . LYS A 1 289 ? -62.332 25.040 -7.329 1.00 41.78 289 LYS A CA 1
ATOM 2298 C C . LYS A 1 289 ? -63.639 24.378 -6.862 1.00 41.78 289 LYS A C 1
ATOM 2300 O O . LYS A 1 289 ? -64.269 23.673 -7.645 1.00 41.78 289 LYS A O 1
ATOM 2305 N N . SER A 1 290 ? -64.107 24.743 -5.667 1.00 36.97 290 SER A N 1
ATOM 2306 C CA . SER A 1 290 ? -65.465 25.261 -5.336 1.00 36.97 290 SER A CA 1
ATOM 2307 C C . SER A 1 290 ? -65.505 25.495 -3.814 1.00 36.97 290 SER A C 1
ATOM 2309 O O . SER A 1 290 ? -65.081 24.637 -3.053 1.00 36.97 290 SER A O 1
ATOM 2311 N N . GLU A 1 291 ? -65.597 26.750 -3.367 1.00 43.69 291 GLU A N 1
ATOM 2312 C CA . GLU A 1 291 ? -66.846 27.433 -2.968 1.00 43.69 291 GLU A CA 1
ATOM 2313 C C . GLU A 1 291 ? -67.505 26.799 -1.733 1.00 43.69 291 GLU A C 1
ATOM 2315 O O . GLU A 1 291 ? -68.127 25.752 -1.833 1.00 43.69 291 GLU A O 1
ATOM 2320 N N . GLU A 1 292 ? -67.350 27.426 -0.563 1.00 39.12 292 GLU A N 1
ATOM 2321 C CA . GLU A 1 292 ? -68.436 28.134 0.135 1.00 39.12 292 GLU A CA 1
ATOM 2322 C C . GLU A 1 292 ? -67.923 28.780 1.435 1.00 39.12 292 GLU A C 1
ATOM 2324 O O . GLU A 1 292 ? -66.840 28.487 1.938 1.00 39.12 292 GLU A O 1
ATOM 2329 N N . GLU A 1 293 ? -68.683 29.771 1.879 1.00 48.31 293 GLU A N 1
ATOM 2330 C CA . GLU A 1 293 ? -68.295 30.939 2.665 1.00 48.31 293 GLU A CA 1
ATOM 2331 C C . GLU A 1 293 ? -68.696 30.768 4.168 1.00 48.31 293 GLU A C 1
ATOM 2333 O O . GLU A 1 293 ? -68.858 29.636 4.619 1.00 48.31 293 GLU A O 1
ATOM 2338 N N . PRO A 1 294 ? -68.745 31.806 5.029 1.00 61.41 294 PRO A N 1
ATOM 2339 C CA . PRO A 1 294 ? -67.981 31.858 6.275 1.00 61.41 294 PRO A CA 1
ATOM 2340 C C . PRO A 1 294 ? -68.827 31.669 7.549 1.00 61.41 294 PRO A C 1
ATOM 2342 O O . PRO A 1 294 ? -70.017 31.967 7.570 1.00 61.41 294 PRO A O 1
ATOM 2345 N N . MET A 1 295 ? -68.196 31.333 8.680 1.00 37.06 295 MET A N 1
ATOM 2346 C CA . MET A 1 295 ? -68.705 31.764 9.989 1.00 37.06 295 MET A CA 1
ATOM 2347 C C . MET A 1 295 ? -67.581 32.068 10.981 1.00 37.06 295 MET A C 1
ATOM 2349 O O . MET A 1 295 ? -66.522 31.448 10.999 1.00 37.06 295 MET A O 1
ATOM 2353 N N . SER A 1 296 ? -67.853 33.118 11.741 1.00 46.69 296 SER A N 1
ATOM 2354 C CA . SER A 1 296 ? -66.975 33.933 12.566 1.00 46.69 296 SER A CA 1
ATOM 2355 C C . SER A 1 296 ? -66.917 33.405 14.024 1.00 46.69 296 SER A C 1
ATOM 2357 O O . SER A 1 296 ? -67.367 32.287 14.268 1.00 46.69 296 SER A O 1
ATOM 2359 N N . PRO A 1 297 ? -66.310 34.116 14.997 1.00 59.62 297 PRO A N 1
ATOM 2360 C CA . PRO A 1 297 ? -65.448 33.511 16.005 1.00 59.62 297 PRO A CA 1
ATOM 2361 C C . PRO A 1 297 ? -66.165 33.232 17.332 1.00 59.62 297 PRO A C 1
ATOM 2363 O O . PRO A 1 297 ? -67.142 33.894 17.679 1.00 59.62 297 PRO A O 1
ATOM 2366 N N . SER A 1 298 ? -65.605 32.330 18.134 1.00 46.94 298 SER A N 1
ATOM 2367 C CA . SER A 1 298 ? -65.890 32.289 19.566 1.00 46.94 298 SER A CA 1
ATOM 2368 C C . SER A 1 298 ? -64.604 32.103 20.360 1.00 46.94 298 SER A C 1
ATOM 2370 O O . SER A 1 298 ? -63.868 31.132 20.193 1.00 46.94 298 SER A O 1
ATOM 2372 N N . GLU A 1 299 ? -64.373 33.104 21.196 1.00 48.53 299 GLU A N 1
ATOM 2373 C CA . GLU A 1 299 ? -63.477 33.162 22.339 1.00 48.53 299 GLU A CA 1
ATOM 2374 C C . GLU A 1 299 ? -63.671 31.973 23.295 1.00 48.53 299 GLU A C 1
ATOM 2376 O O . GLU A 1 299 ? -64.760 31.407 23.353 1.00 48.53 299 GLU A O 1
ATOM 2381 N N . GLN A 1 300 ? -62.625 31.684 24.078 1.00 45.44 300 GLN A N 1
ATOM 2382 C CA . GLN A 1 300 ? -62.599 31.283 25.503 1.00 45.44 300 GLN A CA 1
ATOM 2383 C C . GLN A 1 300 ? -61.436 30.297 25.720 1.00 45.44 300 GLN A C 1
ATOM 2385 O O . GLN A 1 300 ? -61.390 29.246 25.093 1.00 45.44 300 GLN A O 1
ATOM 2390 N N . ASP A 1 301 ? -60.331 30.665 26.369 1.00 40.50 301 ASP A N 1
ATOM 2391 C CA . ASP A 1 301 ? -60.133 31.085 27.768 1.00 40.50 301 ASP A CA 1
ATOM 2392 C C . ASP A 1 301 ? -59.944 29.890 28.722 1.00 40.50 301 ASP A C 1
ATOM 2394 O O . ASP A 1 301 ? -60.648 28.888 28.634 1.00 40.50 301 ASP A O 1
ATOM 2398 N N . CYS A 1 302 ? -58.991 30.077 29.645 1.00 37.44 302 CYS A N 1
ATOM 2399 C CA . CYS A 1 302 ? -58.689 29.281 30.838 1.00 37.44 302 CYS A CA 1
ATOM 2400 C C . CYS A 1 302 ? -58.174 27.842 30.631 1.00 37.44 302 CYS A C 1
ATOM 2402 O O . CYS A 1 302 ? -58.537 27.134 29.709 1.00 37.44 302 CYS A O 1
ATOM 2404 N N . SER A 1 303 ? -57.348 27.249 31.485 1.00 39.22 303 SER A N 1
ATOM 2405 C CA . SER A 1 303 ? -56.535 27.642 32.638 1.00 39.22 303 SER A CA 1
ATOM 2406 C C . SER A 1 303 ? -55.981 26.314 33.172 1.00 39.22 303 SER A C 1
ATOM 2408 O O . SER A 1 303 ? -56.707 25.327 33.151 1.00 39.22 303 SER A O 1
ATOM 2410 N N . VAL A 1 304 ? -54.754 26.321 33.691 1.00 45.34 304 VAL A N 1
ATOM 2411 C CA . VAL A 1 304 ? -54.335 25.608 34.915 1.00 45.34 304 VAL A CA 1
ATOM 2412 C C . VAL A 1 304 ? -54.853 24.172 35.117 1.00 45.34 304 VAL A C 1
ATOM 2414 O O . VAL A 1 304 ? -55.996 23.977 35.515 1.00 45.34 304 VAL A O 1
ATOM 2417 N N . MET A 1 305 ? -53.943 23.198 35.024 1.00 48.28 305 MET A N 1
ATOM 2418 C CA . MET A 1 305 ? -53.551 22.307 36.134 1.00 48.28 305 MET A CA 1
ATOM 2419 C C . MET A 1 305 ? -52.159 21.735 35.869 1.00 48.28 305 MET A C 1
ATOM 2421 O O . MET A 1 305 ? -51.867 21.425 34.693 1.00 48.28 305 MET A O 1
#

pLDDT: mean 70.91, std 21.54, range [27.67, 97.0]

Foldseek 3Di:
DPQDDPDDDDDPPDLQNLLAPALAAEQDQAQLLSVLQQCQQRNDPPVRGRPPDNAALVRNCVSYDPCSLVLHAYEYGGEQLLNLLVLLLVQLCPDDCPPPDDPLSNLSNVVSVVLPDSLSVLVLLLCLQVVVVVPDPVDDDDHDPPPDPNPRRDDRSSNAARQRRAADPVSDGSHQYYHGSVCVVVVLVCQQVVVRPCVSVVDGRPGHDRDPRPPDPSRPPPVSLVRVPALVSVVSSCSSHVVVCVVVVVVPDDHDNVRHPDDPPDDDPPPPPPDPDDDDDDDDDDDDDDDDDDDDDDDDDDDDD